Protein AF-A0A1G0S306-F1 (afdb_monomer_lite)

pLDDT: mean 71.89, std 17.24, range [28.52, 96.5]

Sequence (323 aa):
MIASVVALGELAMSSSPKDKIKFFEEITPKDKLPPNYFYYKSLLEKKHLSGKEIIAKKRLVKILNNFWSEFRKSGFELADGVNLEGFVTAFEAGYLNFYQFKDINNDNIGKSMINEFVEYIFELIKSVESYPLLDDFASELIKAGILEGKINIASIDKTRSKHIGLVTNLFQRLPIFELADVKELIDIRAELNQYLSRFRSGIMKYSNDISSETWDEDFKKASEEIFYKDIEPTLIDIEDAIKSNKYLIKLTDRYSSSPQQFAVPVVSVALTNFSNIPDLISLAFGGASIVANIYDVFNKWKEEFNKIKQNQLFFYYELKRKL

Radius of gyration: 31.1 Å; chains: 1; bounding box: 54×65×97 Å

Foldseek 3Di:
DLVLVVLLVVLLVDPDPLSLLVNCPSVPDPVRDPPCSVVLNVLSVDPDADPVSVVVVVVSSVVSVVVSVVVCVVVCVVCVLPPVVLVSVCVVVVNDDDDDQDPCPDPCNPVSVLVVVLVVVLVQQLDPVHLDQDDPVNLVSVVVCVVVVVHDPVSGDQLSQLLSLLVNLLVVPFDDDPDDGSVLVVVLCVVLVVLVVLLSVVSSVLSVQQPDGSSDPCSSVSSVCCCVPPVVVLLVVLVVLLVVLVVLLVVLVVCVPDVDPDPDDDDPDPPPDDPDDPPPPPPPDDPDRPPPVSVVSVVVSVVSNVVSSSHSCNSSSSSSVSD

Structure (mmCIF, N/CA/C/O backbone):
data_AF-A0A1G0S306-F1
#
_entry.id   AF-A0A1G0S306-F1
#
loop_
_atom_site.group_PDB
_atom_site.id
_atom_site.type_symbol
_atom_site.label_atom_id
_atom_site.label_alt_id
_atom_site.label_comp_id
_atom_site.label_asym_id
_atom_site.label_entity_id
_atom_site.label_seq_id
_atom_site.pdbx_PDB_ins_code
_atom_site.Cartn_x
_atom_site.Cartn_y
_atom_site.Cartn_z
_atom_site.occupancy
_atom_site.B_iso_or_equiv
_atom_site.auth_seq_id
_atom_site.auth_comp_id
_atom_site.auth_asym_id
_atom_site.auth_atom_id
_atom_site.pdbx_PDB_model_num
ATOM 1 N N . MET A 1 1 ? -0.609 -9.664 -25.036 1.00 34.97 1 MET A N 1
ATOM 2 C CA . MET A 1 1 ? 0.342 -8.848 -24.254 1.00 34.97 1 MET A CA 1
ATOM 3 C C . MET A 1 1 ? 1.119 -9.696 -23.237 1.00 34.97 1 MET A C 1
ATOM 5 O O . MET A 1 1 ? 2.336 -9.634 -23.238 1.00 34.97 1 MET A O 1
ATOM 9 N N . ILE A 1 2 ? 0.477 -10.577 -22.454 1.00 31.67 2 ILE A N 1
ATOM 10 C CA . ILE A 1 2 ? 1.173 -11.556 -21.577 1.00 31.67 2 ILE A CA 1
ATOM 11 C C . ILE A 1 2 ? 2.072 -12.509 -22.387 1.00 31.67 2 ILE A C 1
ATOM 13 O O . ILE A 1 2 ? 3.271 -12.605 -22.149 1.00 31.67 2 ILE A O 1
ATOM 17 N N . ALA A 1 3 ? 1.528 -13.085 -23.465 1.00 32.72 3 ALA A N 1
ATOM 18 C CA . ALA A 1 3 ? 2.300 -13.911 -24.393 1.00 32.72 3 ALA A CA 1
ATOM 19 C C . ALA A 1 3 ? 3.470 -13.167 -25.065 1.00 32.72 3 ALA A C 1
ATOM 21 O O . ALA A 1 3 ? 4.397 -13.820 -25.518 1.00 32.72 3 ALA A O 1
ATOM 22 N N . SER A 1 4 ? 3.447 -11.827 -25.142 1.00 43.62 4 SER A N 1
ATOM 23 C CA . SER A 1 4 ? 4.540 -11.059 -25.753 1.00 43.62 4 SER A CA 1
ATOM 24 C C . SER A 1 4 ? 5.657 -10.737 -24.764 1.00 43.62 4 SER A C 1
ATOM 26 O O . SER A 1 4 ? 6.804 -10.743 -25.173 1.00 43.62 4 SER A O 1
ATOM 28 N N . VAL A 1 5 ? 5.371 -10.513 -23.476 1.00 40.50 5 VAL A N 1
ATOM 29 C CA . VAL A 1 5 ? 6.425 -10.261 -22.470 1.00 40.50 5 VAL A CA 1
ATOM 30 C C . VAL A 1 5 ? 7.153 -11.554 -22.097 1.00 40.50 5 VAL A C 1
ATOM 32 O O . VAL A 1 5 ? 8.380 -11.567 -22.052 1.00 40.50 5 VAL A O 1
ATOM 35 N N . VAL A 1 6 ? 6.423 -12.662 -21.925 1.00 42.75 6 VAL A N 1
ATOM 36 C CA . VAL A 1 6 ? 7.027 -13.988 -21.706 1.00 42.75 6 VAL A CA 1
ATOM 37 C C . VAL A 1 6 ? 7.814 -14.435 -22.942 1.00 42.75 6 VAL A C 1
ATOM 39 O O . VAL A 1 6 ? 8.960 -14.853 -22.806 1.00 42.75 6 VAL A O 1
ATOM 42 N N . ALA A 1 7 ? 7.274 -14.246 -24.155 1.00 51.97 7 ALA A N 1
ATOM 43 C CA . ALA A 1 7 ? 8.023 -14.518 -25.384 1.00 51.97 7 ALA A CA 1
ATOM 44 C C . ALA A 1 7 ? 9.264 -13.624 -25.520 1.00 51.97 7 ALA A C 1
ATOM 46 O O . ALA A 1 7 ? 10.315 -14.118 -25.909 1.00 51.97 7 ALA A O 1
ATOM 47 N N . LEU A 1 8 ? 9.189 -12.341 -25.155 1.00 49.78 8 LEU A N 1
ATOM 48 C CA . LEU A 1 8 ? 10.354 -11.453 -25.114 1.00 49.78 8 LEU A CA 1
ATOM 49 C C . LEU A 1 8 ? 11.401 -11.934 -24.103 1.00 49.78 8 LEU A C 1
ATOM 51 O O . LEU A 1 8 ? 12.590 -11.870 -24.401 1.00 49.78 8 LEU A O 1
ATOM 55 N N . GLY A 1 9 ? 10.979 -12.458 -22.948 1.00 53.16 9 GLY A N 1
ATOM 56 C CA . GLY A 1 9 ? 11.855 -13.070 -21.945 1.00 53.16 9 GLY A CA 1
ATOM 57 C C . GLY A 1 9 ? 12.527 -14.356 -22.437 1.00 53.16 9 GLY A C 1
ATOM 58 O O . GLY A 1 9 ? 13.740 -14.513 -22.307 1.00 53.16 9 GLY A O 1
ATOM 59 N N . GLU A 1 10 ? 11.780 -15.251 -23.084 1.00 55.97 10 GLU A N 1
ATOM 60 C CA . GLU A 1 10 ? 12.323 -16.462 -23.718 1.00 55.97 10 GLU A CA 1
ATOM 61 C C . GLU A 1 10 ? 13.292 -16.121 -24.860 1.00 55.97 10 GLU A C 1
ATOM 63 O O . GLU A 1 10 ? 14.383 -16.692 -24.958 1.00 55.97 10 GLU A O 1
ATOM 68 N N . LEU A 1 11 ? 12.945 -15.132 -25.691 1.00 56.12 11 LEU A N 1
ATOM 69 C CA . LEU A 1 11 ? 13.813 -14.615 -26.747 1.00 56.12 11 LEU A CA 1
ATOM 70 C C . LEU A 1 11 ? 15.070 -13.952 -26.165 1.00 56.12 11 LEU A C 1
ATOM 72 O O . LEU A 1 11 ? 16.157 -14.174 -26.700 1.00 56.12 11 LEU A O 1
ATOM 76 N N . ALA A 1 12 ? 14.957 -13.231 -25.041 1.00 57.12 12 ALA A N 1
ATOM 77 C CA . ALA A 1 12 ? 16.074 -12.658 -24.281 1.00 57.12 12 ALA A CA 1
ATOM 78 C C . ALA A 1 12 ? 17.008 -13.737 -23.687 1.00 57.12 12 ALA A C 1
ATOM 80 O O . ALA A 1 12 ? 18.234 -13.565 -23.594 1.00 57.12 12 ALA A O 1
ATOM 81 N N . MET A 1 13 ? 16.456 -14.904 -23.352 1.00 58.09 13 MET A N 1
ATOM 82 C CA . MET A 1 13 ? 17.200 -16.058 -22.843 1.00 58.09 13 MET A CA 1
ATOM 83 C C . MET A 1 13 ? 17.767 -16.971 -23.945 1.00 58.09 13 MET A C 1
ATOM 85 O O . MET A 1 13 ? 18.726 -17.710 -23.690 1.00 58.09 13 MET A O 1
ATOM 89 N N . SER A 1 14 ? 17.328 -16.829 -25.197 1.00 65.25 14 SER A N 1
ATOM 90 C CA . SER A 1 14 ? 17.840 -17.626 -26.316 1.00 65.25 14 SER A CA 1
ATOM 91 C C . SER A 1 14 ? 19.292 -17.307 -26.710 1.00 65.25 14 SER A C 1
ATOM 93 O O . SER A 1 14 ? 19.769 -16.166 -26.707 1.00 65.25 14 SER A O 1
ATOM 95 N N . SER A 1 15 ? 20.024 -18.358 -27.085 1.00 62.81 15 SER A N 1
ATOM 96 C CA . SER A 1 15 ? 21.377 -18.291 -27.649 1.00 62.81 15 SER A CA 1
ATOM 97 C C . SER A 1 15 ? 21.383 -18.227 -29.183 1.00 62.81 15 SER A C 1
ATOM 99 O O . SER A 1 15 ? 22.415 -17.908 -29.783 1.00 62.81 15 SER A O 1
ATOM 101 N N . SER A 1 16 ? 20.239 -18.478 -29.828 1.00 79.81 16 SER A N 1
ATOM 102 C CA . SER A 1 16 ? 20.103 -18.529 -31.283 1.00 79.81 16 SER A CA 1
ATOM 103 C C . SER A 1 16 ? 20.194 -17.133 -31.912 1.00 79.81 16 SER A C 1
ATOM 105 O O . SER A 1 16 ? 19.465 -16.226 -31.512 1.00 79.81 16 SER A O 1
ATOM 107 N N . PRO A 1 17 ? 21.010 -16.933 -32.966 1.00 75.19 17 PRO A N 1
ATOM 108 C CA . PRO A 1 17 ? 21.041 -15.672 -33.706 1.00 75.19 17 PRO A CA 1
ATOM 109 C C . PRO A 1 17 ? 19.684 -15.257 -34.292 1.00 75.19 17 PRO A C 1
ATOM 111 O O . PRO A 1 17 ? 19.439 -14.067 -34.452 1.00 75.19 17 PRO A O 1
ATOM 114 N N . LYS A 1 18 ? 18.806 -16.219 -34.613 1.00 77.44 18 LYS A N 1
ATOM 115 C CA . LYS A 1 18 ? 17.465 -15.933 -35.147 1.00 77.44 18 LYS A CA 1
ATOM 116 C C . LYS A 1 18 ? 16.551 -15.331 -34.084 1.00 77.44 18 LYS A C 1
ATOM 118 O O . LYS A 1 18 ? 15.861 -14.358 -34.363 1.00 77.44 18 LYS A O 1
ATOM 123 N N . ASP A 1 19 ? 16.610 -15.866 -32.872 1.00 75.25 19 ASP A N 1
ATOM 124 C CA . ASP A 1 19 ? 15.771 -15.421 -31.760 1.00 75.25 19 ASP A CA 1
ATOM 125 C C . ASP A 1 19 ? 16.209 -14.042 -31.264 1.00 75.25 19 ASP A C 1
ATOM 127 O O . ASP A 1 19 ? 15.370 -13.186 -31.011 1.00 75.25 19 ASP A O 1
ATOM 131 N N . LYS A 1 20 ? 17.521 -13.771 -31.265 1.00 75.31 20 LYS A N 1
ATOM 132 C CA . LYS A 1 20 ? 18.063 -12.428 -31.007 1.00 75.31 20 LYS A CA 1
ATOM 133 C C . LYS A 1 20 ? 17.545 -11.406 -32.015 1.00 75.31 20 LYS A C 1
ATOM 135 O O . LYS A 1 20 ? 17.134 -10.323 -31.626 1.00 75.31 20 LYS A O 1
ATOM 140 N N . ILE A 1 21 ? 17.535 -11.742 -33.310 1.00 75.81 21 ILE A N 1
ATOM 141 C CA . ILE A 1 21 ? 16.969 -10.858 -34.341 1.00 75.81 21 ILE A CA 1
ATOM 142 C C . ILE A 1 21 ? 15.473 -10.635 -34.117 1.00 75.81 21 ILE A C 1
ATOM 144 O O . ILE A 1 21 ? 15.022 -9.499 -34.240 1.00 75.81 21 ILE A O 1
ATOM 148 N N . LYS A 1 22 ? 14.722 -11.685 -33.776 1.00 75.62 22 LYS A N 1
ATOM 149 C CA . LYS A 1 22 ? 13.288 -11.580 -33.497 1.00 75.62 22 LYS A CA 1
ATOM 150 C C . LYS A 1 22 ? 13.011 -10.680 -32.288 1.00 75.62 22 LYS A C 1
ATOM 152 O O . LYS A 1 22 ? 12.153 -9.814 -32.378 1.00 75.62 22 LYS A O 1
ATOM 157 N N . PHE A 1 23 ? 13.803 -10.803 -31.222 1.00 70.44 23 PHE A N 1
ATOM 158 C CA . PHE A 1 23 ? 13.760 -9.888 -30.081 1.00 70.44 23 PHE A CA 1
ATOM 159 C C . PHE A 1 23 ? 13.924 -8.425 -30.521 1.00 70.44 23 PHE A C 1
ATOM 161 O O . PHE A 1 23 ? 13.113 -7.583 -30.155 1.00 70.44 23 PHE A O 1
ATOM 168 N N . PHE A 1 24 ? 14.909 -8.117 -31.379 1.00 69.56 24 PHE A N 1
ATOM 169 C CA . PHE A 1 24 ? 15.091 -6.755 -31.903 1.00 69.56 24 PHE A CA 1
ATOM 170 C C . PHE A 1 24 ? 13.895 -6.235 -32.704 1.00 69.56 24 PHE A C 1
ATOM 172 O O . PHE A 1 24 ? 13.601 -5.046 -32.609 1.00 69.56 24 PHE A O 1
ATOM 179 N N . GLU A 1 25 ? 13.218 -7.085 -33.482 1.00 72.62 25 GLU A N 1
ATOM 180 C CA . GLU A 1 25 ? 12.003 -6.692 -34.219 1.00 72.62 25 GLU A CA 1
ATOM 181 C C . GLU A 1 25 ? 10.846 -6.341 -33.291 1.00 72.62 25 GLU A C 1
ATOM 183 O O . GLU A 1 25 ? 10.007 -5.519 -33.649 1.00 72.62 25 GLU A O 1
ATOM 188 N N . GLU A 1 26 ? 10.794 -6.975 -32.123 1.00 68.62 26 GLU A N 1
ATOM 189 C CA . GLU A 1 26 ? 9.736 -6.760 -31.145 1.00 68.62 26 GLU A CA 1
ATOM 190 C C . GLU A 1 26 ? 9.981 -5.499 -30.302 1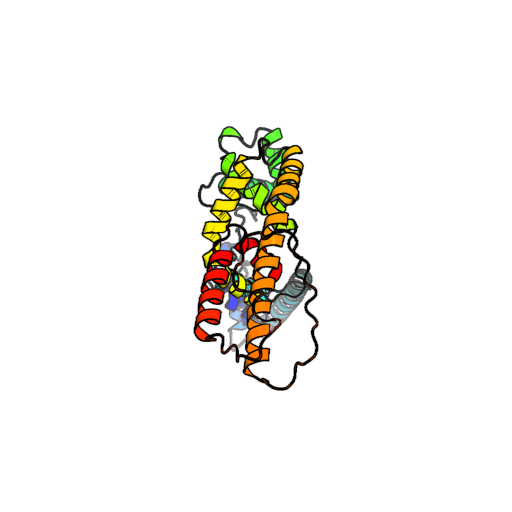.00 68.62 26 GLU A C 1
ATOM 192 O O . GLU A 1 26 ? 9.018 -4.824 -29.942 1.00 68.62 26 GLU A O 1
ATOM 197 N N . ILE A 1 27 ? 11.243 -5.128 -30.042 1.00 61.16 27 ILE A N 1
ATOM 198 C CA . ILE A 1 27 ? 11.585 -3.943 -29.230 1.00 61.16 27 ILE A CA 1
ATOM 199 C C . ILE A 1 27 ? 11.933 -2.685 -30.043 1.00 61.16 27 ILE A C 1
ATOM 201 O O . ILE A 1 27 ? 11.979 -1.591 -29.481 1.00 61.16 27 ILE A O 1
ATOM 205 N N . THR A 1 28 ? 12.198 -2.811 -31.349 1.00 60.84 28 THR A N 1
ATOM 206 C CA . THR A 1 28 ? 12.624 -1.688 -32.204 1.00 60.84 28 THR A CA 1
ATOM 207 C C . THR A 1 28 ? 11.548 -1.361 -33.241 1.00 60.84 28 THR A C 1
ATOM 209 O O . THR A 1 28 ? 11.230 -2.218 -34.069 1.00 60.84 28 THR A O 1
ATOM 212 N N . PRO A 1 29 ? 11.016 -0.124 -33.272 1.00 69.44 29 PRO A N 1
ATOM 213 C CA . PRO A 1 29 ? 10.117 0.322 -34.334 1.00 69.44 29 PRO A CA 1
ATOM 214 C C . PRO A 1 29 ? 10.722 0.095 -35.728 1.00 69.44 29 PRO A C 1
ATOM 216 O O . PRO A 1 29 ? 11.915 0.324 -35.941 1.00 69.44 29 PRO A O 1
ATOM 219 N N . LYS A 1 30 ? 9.909 -0.369 -36.690 1.00 70.50 30 LYS A N 1
ATOM 220 C CA . LYS A 1 30 ? 10.383 -0.785 -38.028 1.00 70.50 30 LYS A CA 1
ATOM 221 C C . LYS A 1 30 ? 11.123 0.319 -38.789 1.00 70.50 30 LYS A C 1
ATOM 223 O O . LYS A 1 30 ? 12.036 0.025 -39.552 1.00 70.50 30 LYS A O 1
ATOM 228 N N . ASP A 1 31 ? 10.727 1.565 -38.578 1.00 69.50 31 ASP A N 1
ATOM 229 C CA . ASP A 1 31 ? 11.309 2.787 -39.138 1.00 69.50 31 ASP A CA 1
ATOM 230 C C . ASP A 1 31 ? 12.690 3.131 -38.556 1.00 69.50 31 ASP A C 1
ATOM 232 O O . ASP A 1 31 ? 13.448 3.875 -39.174 1.00 69.50 31 ASP A O 1
ATOM 236 N N . LYS A 1 32 ? 13.050 2.544 -37.409 1.00 64.19 32 LYS A N 1
ATOM 237 C CA . LYS A 1 32 ? 14.353 2.712 -36.749 1.00 64.19 32 LYS A CA 1
ATOM 238 C C . LYS A 1 32 ? 15.311 1.544 -36.984 1.00 64.19 32 LYS A C 1
ATOM 240 O O . LYS A 1 32 ? 16.420 1.535 -36.447 1.00 64.19 32 LYS A O 1
ATOM 245 N N . LEU A 1 33 ? 14.910 0.551 -37.778 1.00 65.88 33 LEU A N 1
ATOM 246 C CA . LEU A 1 33 ? 15.788 -0.561 -38.123 1.00 65.88 33 LEU A CA 1
ATOM 247 C C . LEU A 1 33 ? 16.919 -0.079 -39.049 1.00 65.88 33 LEU A C 1
ATOM 249 O O . LEU A 1 33 ? 16.679 0.725 -39.952 1.00 65.88 33 LEU A O 1
ATOM 253 N N . PRO A 1 34 ? 18.157 -0.580 -38.880 1.00 67.75 34 PRO A N 1
ATOM 254 C CA . PRO A 1 34 ? 19.265 -0.214 -39.753 1.00 67.75 34 PRO A CA 1
ATOM 255 C C . PRO A 1 34 ? 18.926 -0.457 -41.235 1.00 67.75 34 PRO A C 1
ATOM 257 O O . PRO A 1 34 ? 18.311 -1.477 -41.546 1.00 67.75 34 PRO A O 1
ATOM 260 N N . PRO A 1 35 ? 19.413 0.366 -42.184 1.00 69.62 35 PRO A N 1
ATOM 261 C CA . PRO A 1 35 ? 19.100 0.215 -43.614 1.00 69.62 35 PRO A CA 1
ATOM 262 C C . PRO A 1 35 ? 19.407 -1.181 -44.178 1.00 69.62 35 PRO A C 1
ATOM 264 O O . PRO A 1 35 ? 18.731 -1.683 -45.072 1.00 69.62 35 PRO A O 1
ATOM 267 N N . ASN A 1 36 ? 20.415 -1.846 -43.612 1.00 74.75 36 ASN A N 1
ATOM 268 C CA . ASN A 1 36 ? 20.857 -3.172 -44.036 1.00 74.75 36 ASN A CA 1
ATOM 269 C C . ASN A 1 36 ? 20.151 -4.317 -43.284 1.00 74.75 36 ASN A C 1
ATOM 271 O O . ASN A 1 36 ? 20.502 -5.480 -43.478 1.00 74.75 36 ASN A O 1
ATOM 275 N N . TYR A 1 37 ? 19.178 -4.020 -42.420 1.00 74.94 37 TYR A N 1
ATOM 276 C CA . TYR A 1 37 ? 18.514 -4.985 -41.544 1.00 74.94 37 TYR A CA 1
ATOM 277 C C . TYR A 1 37 ? 17.888 -6.157 -42.315 1.00 74.94 37 TYR A C 1
ATOM 279 O O . TYR A 1 37 ? 18.168 -7.317 -42.017 1.00 74.94 37 TYR A O 1
ATOM 287 N N . PHE A 1 38 ? 17.108 -5.876 -43.362 1.00 78.06 38 PHE A N 1
ATOM 288 C CA . PHE A 1 38 ? 16.447 -6.920 -44.153 1.00 78.06 38 PHE A CA 1
ATOM 289 C C . PHE A 1 38 ? 17.442 -7.789 -44.931 1.00 78.06 38 PHE A C 1
ATOM 291 O O . PHE A 1 38 ? 17.278 -9.008 -45.013 1.00 78.06 38 PHE A O 1
ATOM 298 N N . TYR A 1 39 ? 18.522 -7.182 -45.433 1.00 79.31 39 TYR A N 1
ATOM 299 C CA . TYR A 1 39 ? 19.627 -7.918 -46.044 1.00 79.31 39 TYR A CA 1
ATOM 300 C C . TYR A 1 39 ? 20.251 -8.883 -45.031 1.00 79.31 39 TYR A C 1
ATOM 302 O O . TYR A 1 39 ? 20.406 -10.072 -45.299 1.00 79.31 39 TYR A O 1
ATOM 310 N N . TYR A 1 40 ? 20.518 -8.401 -43.825 1.00 75.38 40 TYR A N 1
ATOM 311 C CA . TYR A 1 40 ? 21.086 -9.178 -42.736 1.00 75.38 40 TYR A CA 1
ATOM 312 C C . TYR A 1 40 ? 20.183 -10.311 -42.227 1.00 75.38 40 TYR A C 1
ATOM 314 O O . TYR A 1 40 ? 20.673 -11.425 -42.022 1.00 75.38 40 TYR A O 1
ATOM 322 N N . LYS A 1 41 ? 18.872 -10.072 -42.107 1.00 81.19 41 LYS A N 1
ATOM 323 C CA . LYS A 1 41 ? 17.870 -11.098 -41.781 1.00 81.19 41 LYS A CA 1
ATOM 324 C C . LYS A 1 41 ? 17.867 -12.218 -42.824 1.00 81.19 41 LYS A C 1
ATOM 326 O O . LYS A 1 41 ? 17.965 -13.394 -42.472 1.00 81.19 41 LYS A O 1
ATOM 331 N N . SER A 1 42 ? 17.902 -11.859 -44.110 1.00 82.56 42 SER A N 1
ATOM 332 C CA . SER A 1 42 ? 17.910 -12.832 -45.212 1.00 82.56 42 SER A CA 1
ATOM 333 C C . SER A 1 42 ? 19.130 -13.774 -45.195 1.00 82.56 42 SER A C 1
ATOM 335 O O . SER A 1 42 ? 19.027 -14.944 -45.571 1.00 82.56 42 SER A O 1
ATOM 337 N N . LEU A 1 43 ? 20.285 -13.317 -44.688 1.00 84.44 43 LEU A N 1
ATOM 338 C CA . LEU A 1 43 ? 21.498 -14.141 -44.563 1.00 84.44 43 LEU A CA 1
ATOM 339 C C . LEU A 1 43 ? 21.379 -15.234 -43.485 1.00 84.44 43 LEU A C 1
ATOM 341 O O . LEU A 1 43 ? 22.064 -16.264 -43.555 1.00 84.44 43 LEU A O 1
ATOM 345 N N . LEU A 1 44 ? 20.527 -15.038 -42.474 1.00 79.69 44 LEU A N 1
ATOM 346 C CA . LEU A 1 44 ? 20.262 -16.055 -41.452 1.00 79.69 44 LEU A CA 1
ATOM 347 C C . LEU A 1 44 ? 19.302 -17.148 -41.941 1.00 79.69 44 LEU A C 1
ATOM 349 O O . LEU A 1 44 ? 19.333 -18.260 -41.409 1.00 79.69 44 LEU A O 1
ATOM 353 N N . GLU A 1 45 ? 18.496 -16.853 -42.960 1.00 82.38 45 GLU A N 1
ATOM 354 C CA . GLU A 1 45 ? 17.462 -17.741 -43.503 1.00 82.38 45 GLU A CA 1
ATOM 355 C C . GLU A 1 45 ? 17.918 -18.509 -44.755 1.00 82.38 45 GLU A C 1
ATOM 357 O O . GLU A 1 45 ? 17.463 -19.630 -44.992 1.00 82.38 45 GLU A O 1
ATOM 362 N N . LYS A 1 46 ? 18.870 -17.964 -45.525 1.00 84.62 46 LYS A N 1
ATOM 363 C CA . LYS A 1 46 ? 19.446 -18.627 -46.708 1.00 84.62 46 LYS A CA 1
ATOM 364 C C . LYS A 1 46 ? 20.152 -19.949 -46.366 1.00 84.62 46 LYS A C 1
ATOM 366 O O . LYS A 1 46 ? 21.075 -19.982 -45.550 1.00 84.62 46 LYS A O 1
ATOM 371 N N . LYS A 1 47 ? 19.772 -21.024 -47.078 1.00 76.44 47 LYS A N 1
ATOM 372 C CA . LYS A 1 47 ? 20.433 -22.348 -47.039 1.00 76.44 47 LYS A CA 1
ATOM 373 C C . LYS A 1 47 ? 21.794 -22.366 -47.742 1.00 76.44 47 LYS A C 1
ATOM 375 O O . LYS A 1 47 ? 22.709 -23.029 -47.266 1.00 76.44 47 LYS A O 1
ATOM 380 N N . HIS A 1 48 ? 21.932 -21.629 -48.845 1.00 83.69 48 HIS A N 1
ATOM 381 C CA . HIS A 1 48 ? 23.169 -21.538 -49.622 1.00 83.69 48 HIS A CA 1
ATOM 382 C C . HIS A 1 48 ? 23.663 -20.091 -49.638 1.00 83.69 48 HIS A C 1
ATOM 384 O O . HIS A 1 48 ? 22.899 -19.176 -49.940 1.00 83.69 48 HIS A O 1
ATOM 390 N N . LEU A 1 49 ? 24.931 -19.895 -49.275 1.00 86.00 49 LEU A N 1
ATOM 391 C CA . LEU A 1 49 ? 25.568 -18.587 -49.130 1.00 86.00 49 LEU A CA 1
ATOM 392 C C . LEU A 1 49 ? 26.832 -18.559 -49.990 1.00 86.00 49 LEU A C 1
ATOM 394 O O . LEU A 1 49 ? 27.642 -19.483 -49.942 1.00 86.00 49 LEU A O 1
ATOM 398 N N . SER A 1 50 ? 27.020 -17.486 -50.747 1.00 88.44 50 SER A N 1
ATOM 399 C CA . SER A 1 50 ? 28.279 -17.191 -51.429 1.00 88.44 50 SER A CA 1
ATOM 400 C C . SER A 1 50 ? 29.399 -16.885 -50.426 1.00 88.44 50 SER A C 1
ATOM 402 O O . SER A 1 50 ? 29.149 -16.521 -49.276 1.00 88.44 50 SER A O 1
ATOM 404 N N . GLY A 1 51 ? 30.663 -16.964 -50.858 1.00 83.19 51 GLY A N 1
ATOM 405 C CA . GLY A 1 51 ? 31.814 -16.692 -49.983 1.00 83.19 51 GLY A CA 1
ATOM 406 C C . GLY A 1 51 ? 31.762 -15.319 -49.293 1.00 83.19 51 GLY A C 1
ATOM 407 O O . GLY A 1 51 ? 32.069 -15.207 -48.107 1.00 83.19 51 GLY A O 1
ATOM 408 N N . LYS A 1 52 ? 31.286 -14.281 -49.996 1.00 81.62 52 LYS A N 1
ATOM 409 C CA . LYS A 1 52 ? 31.088 -12.934 -49.429 1.00 81.62 52 LYS A CA 1
ATOM 410 C C . LYS A 1 52 ? 29.943 -12.898 -48.407 1.00 81.62 52 LYS A C 1
ATOM 412 O O . LYS A 1 52 ? 30.069 -12.254 -47.367 1.00 81.62 52 LYS A O 1
ATOM 417 N N . GLU A 1 53 ? 28.858 -13.626 -48.661 1.00 84.00 53 GLU A N 1
ATOM 418 C CA . GLU A 1 53 ? 27.712 -13.738 -47.749 1.00 84.00 53 GLU A CA 1
ATOM 419 C C . GLU A 1 53 ? 28.054 -14.527 -46.475 1.00 84.00 53 GLU A C 1
ATOM 421 O O . GLU A 1 53 ? 27.582 -14.178 -45.395 1.00 84.00 53 GLU A O 1
ATOM 426 N N . ILE A 1 54 ? 28.931 -15.535 -46.559 1.00 82.62 54 ILE A N 1
ATOM 427 C CA . ILE A 1 54 ? 29.446 -16.263 -45.386 1.00 82.62 54 ILE A CA 1
ATOM 428 C C . ILE A 1 54 ? 30.217 -15.313 -44.461 1.00 82.62 54 ILE A C 1
ATOM 430 O O . ILE A 1 54 ? 30.024 -15.338 -43.243 1.00 82.62 54 ILE A O 1
ATOM 434 N N . ILE A 1 55 ? 31.070 -14.452 -45.024 1.00 81.75 55 ILE A N 1
ATOM 435 C CA . ILE A 1 55 ? 31.844 -13.464 -44.258 1.00 81.75 55 ILE A CA 1
ATOM 436 C C . ILE A 1 55 ? 30.907 -12.435 -43.612 1.00 81.75 55 ILE A C 1
ATOM 438 O O . ILE A 1 55 ? 31.031 -12.156 -42.417 1.00 81.75 55 ILE A O 1
ATOM 442 N N . ALA A 1 56 ? 29.933 -11.920 -44.368 1.00 80.25 56 ALA A N 1
ATOM 443 C CA . ALA A 1 56 ? 28.931 -10.987 -43.857 1.00 80.25 56 ALA A CA 1
ATOM 444 C C . ALA A 1 56 ? 28.100 -11.604 -42.717 1.00 80.25 56 ALA A C 1
ATOM 446 O O . ALA A 1 56 ? 27.938 -10.981 -41.668 1.00 80.25 56 ALA A O 1
ATOM 447 N N . LYS A 1 57 ? 27.660 -12.861 -42.870 1.00 83.75 57 LYS A N 1
ATOM 448 C CA . LYS A 1 57 ? 26.934 -13.610 -41.836 1.00 83.75 57 LYS A CA 1
ATOM 449 C C . LYS A 1 57 ? 27.770 -13.799 -40.573 1.00 83.75 57 LYS A C 1
ATOM 451 O O . LYS A 1 57 ? 27.273 -13.559 -39.478 1.00 83.75 57 LYS A O 1
ATOM 456 N N . LYS A 1 58 ? 29.047 -14.180 -40.700 1.00 82.62 58 LYS A N 1
ATOM 457 C CA . LYS A 1 58 ? 29.951 -14.319 -39.544 1.00 82.62 58 LYS A CA 1
ATOM 458 C C . LYS A 1 58 ? 30.145 -12.993 -38.805 1.00 82.62 58 LYS A C 1
ATOM 460 O O . LYS A 1 58 ? 30.093 -12.973 -37.577 1.00 82.62 58 LYS A O 1
ATOM 465 N N . ARG A 1 59 ? 30.337 -11.888 -39.534 1.00 79.38 59 ARG A N 1
ATOM 466 C CA . ARG A 1 59 ? 30.485 -10.549 -38.940 1.00 79.38 59 ARG A CA 1
ATOM 467 C C . ARG A 1 59 ? 29.217 -10.122 -38.201 1.00 79.38 59 ARG A C 1
ATOM 469 O O . ARG A 1 59 ? 29.313 -9.641 -37.079 1.00 79.38 59 ARG A O 1
ATOM 476 N N . LEU A 1 60 ? 28.053 -10.361 -38.798 1.00 78.62 60 LEU A N 1
ATOM 477 C CA . LEU A 1 60 ? 26.760 -10.098 -38.175 1.00 78.62 60 LEU A CA 1
ATOM 478 C C . LEU A 1 60 ? 26.561 -10.903 -36.889 1.00 78.62 60 LEU A C 1
ATOM 480 O O . LEU A 1 60 ? 26.233 -10.323 -35.862 1.00 78.62 60 LEU A O 1
ATOM 484 N N . VAL A 1 61 ? 26.793 -12.218 -36.922 1.00 80.19 61 VAL A N 1
ATOM 485 C CA . VAL A 1 61 ? 26.661 -13.069 -35.729 1.00 80.19 61 VAL A CA 1
ATOM 486 C C . VAL A 1 61 ? 27.596 -12.590 -34.617 1.00 80.19 61 VAL A C 1
ATOM 488 O O . VAL A 1 61 ? 27.195 -12.568 -33.458 1.00 80.19 61 VAL A O 1
ATOM 491 N N . LYS A 1 62 ? 28.813 -12.142 -34.956 1.00 81.00 62 LYS A N 1
ATOM 492 C CA . LYS A 1 62 ? 29.748 -11.562 -33.983 1.00 81.00 62 LYS A CA 1
ATOM 493 C C . LYS A 1 62 ? 29.212 -10.268 -33.361 1.00 81.00 62 LYS A C 1
ATOM 495 O O . LYS A 1 62 ? 29.253 -10.135 -32.145 1.00 81.00 62 LYS A O 1
ATOM 500 N N . ILE A 1 63 ? 28.690 -9.344 -34.172 1.00 76.31 63 ILE A N 1
ATOM 501 C CA . ILE A 1 63 ? 28.095 -8.085 -33.689 1.00 76.31 63 ILE A CA 1
ATOM 502 C C . ILE A 1 63 ? 26.885 -8.371 -32.792 1.00 76.31 63 ILE A C 1
ATOM 504 O O . ILE A 1 63 ? 26.819 -7.850 -31.683 1.00 76.31 63 ILE A O 1
ATOM 508 N N . LEU A 1 64 ? 25.980 -9.251 -33.233 1.00 73.56 64 LEU A N 1
ATOM 509 C CA . LEU A 1 64 ? 24.816 -9.673 -32.452 1.00 73.56 64 LEU A CA 1
ATOM 510 C C . LEU A 1 64 ? 25.231 -10.301 -31.125 1.00 73.56 64 LEU A C 1
ATOM 512 O O . LEU A 1 64 ? 24.640 -9.988 -30.104 1.00 73.56 64 LEU A O 1
ATOM 516 N N . ASN A 1 65 ? 26.240 -11.172 -31.114 1.00 77.25 65 ASN A N 1
ATOM 517 C CA . ASN A 1 65 ? 26.699 -11.810 -29.883 1.00 77.25 65 ASN A CA 1
ATOM 518 C C . ASN A 1 65 ? 27.345 -10.818 -28.912 1.00 77.25 65 ASN A C 1
ATOM 520 O O . ASN A 1 65 ? 27.081 -10.918 -27.719 1.00 77.25 65 ASN A O 1
ATOM 524 N N . ASN A 1 66 ? 28.142 -9.869 -29.408 1.00 74.56 66 ASN A N 1
ATOM 525 C CA . ASN A 1 66 ? 28.753 -8.838 -28.570 1.00 74.56 66 ASN A CA 1
ATOM 526 C C . ASN A 1 66 ? 27.692 -7.927 -27.949 1.00 74.56 66 ASN A C 1
ATOM 528 O O . ASN A 1 66 ? 27.654 -7.796 -26.731 1.00 74.56 66 ASN A O 1
ATOM 532 N N . PHE A 1 67 ? 26.784 -7.383 -28.764 1.00 71.38 67 PHE A N 1
ATOM 533 C CA . PHE A 1 67 ? 25.678 -6.572 -28.257 1.00 71.38 67 PHE A CA 1
ATOM 534 C C . PHE A 1 67 ? 24.818 -7.368 -27.275 1.00 71.38 67 PHE A C 1
ATOM 536 O O . PHE A 1 67 ? 24.470 -6.869 -26.218 1.00 71.38 67 PHE A O 1
ATOM 543 N N . TRP A 1 68 ? 24.492 -8.625 -27.590 1.00 69.69 68 TRP A N 1
ATOM 544 C CA . TRP A 1 68 ? 23.692 -9.469 -26.702 1.00 69.69 68 TRP A CA 1
ATOM 545 C C . TRP A 1 68 ? 24.373 -9.729 -25.364 1.00 69.69 68 TRP A C 1
ATOM 547 O O . TRP A 1 68 ? 23.706 -9.813 -24.341 1.00 69.69 68 TRP A O 1
ATOM 557 N N . SER A 1 69 ? 25.699 -9.867 -25.373 1.00 70.25 69 SER A N 1
ATOM 558 C CA . SER A 1 69 ? 26.489 -10.010 -24.157 1.00 70.25 69 SER A CA 1
ATOM 559 C C . SER A 1 69 ? 26.456 -8.737 -23.317 1.00 70.25 69 SER A C 1
ATOM 561 O O . SER A 1 69 ? 26.320 -8.840 -22.105 1.00 70.25 69 SER A O 1
ATOM 563 N N . GLU A 1 70 ? 26.564 -7.559 -23.933 1.00 67.12 70 GLU A N 1
ATOM 564 C CA . GLU A 1 70 ? 26.463 -6.272 -23.231 1.00 67.12 70 GLU A CA 1
ATOM 565 C C . GLU A 1 70 ? 25.044 -6.017 -22.721 1.00 67.12 70 GLU A C 1
ATOM 567 O O . GLU A 1 70 ? 24.871 -5.703 -21.552 1.00 67.12 70 GLU A O 1
ATOM 572 N N . PHE A 1 71 ? 24.025 -6.259 -23.547 1.00 64.88 71 PHE A N 1
ATOM 573 C CA . PHE A 1 71 ? 22.617 -6.163 -23.168 1.00 64.88 71 PHE A CA 1
ATOM 574 C C . PHE A 1 71 ? 22.282 -7.086 -21.996 1.00 64.88 71 PHE A C 1
ATOM 576 O O . PHE A 1 71 ? 21.659 -6.652 -21.035 1.00 64.88 71 PHE A O 1
ATOM 583 N N . ARG A 1 72 ? 22.733 -8.348 -22.040 1.00 62.22 72 ARG A N 1
ATOM 584 C CA . ARG A 1 72 ? 22.594 -9.268 -20.907 1.00 62.22 72 ARG A CA 1
ATOM 585 C C . ARG A 1 72 ? 23.344 -8.762 -19.698 1.00 62.22 72 ARG A C 1
ATOM 587 O O . ARG A 1 72 ? 22.780 -8.791 -18.624 1.00 62.22 72 ARG A O 1
ATOM 594 N N . LYS A 1 73 ? 24.583 -8.306 -19.852 1.00 63.53 73 LYS A N 1
ATOM 595 C CA . LYS A 1 73 ? 25.369 -7.803 -18.728 1.00 63.53 73 LYS A CA 1
ATOM 596 C C . LYS A 1 73 ? 24.668 -6.623 -18.050 1.00 63.53 73 LYS A C 1
ATOM 598 O O . LYS A 1 73 ? 24.438 -6.703 -16.858 1.00 63.53 73 LYS A O 1
ATOM 603 N N . SER A 1 74 ? 24.225 -5.614 -18.797 1.00 55.91 74 SER A N 1
ATOM 604 C CA . SER A 1 74 ? 23.484 -4.474 -18.243 1.00 55.91 74 SER A CA 1
ATOM 605 C C . SER A 1 74 ? 22.101 -4.864 -17.715 1.00 55.91 74 SER A C 1
ATOM 607 O O . SER A 1 74 ? 21.685 -4.373 -16.676 1.00 55.91 74 SER A O 1
ATOM 609 N N . GLY A 1 75 ? 21.389 -5.767 -18.392 1.00 54.69 75 GLY A N 1
ATOM 610 C CA . GLY A 1 75 ? 20.090 -6.268 -17.941 1.00 54.69 75 GLY A CA 1
ATOM 611 C C . GLY A 1 75 ? 20.186 -7.124 -16.677 1.00 54.69 75 GLY A C 1
ATOM 612 O O . GLY A 1 75 ? 19.337 -7.002 -15.805 1.00 54.69 75 GLY A O 1
ATOM 613 N N . PHE A 1 76 ? 21.232 -7.946 -16.552 1.00 51.31 76 PHE A N 1
ATOM 614 C CA . PHE A 1 76 ? 21.521 -8.739 -15.359 1.00 51.31 76 PHE A CA 1
ATOM 615 C C . PHE A 1 76 ? 22.109 -7.884 -14.240 1.00 51.31 76 PHE A C 1
ATOM 617 O O . PHE A 1 76 ? 21.737 -8.117 -13.110 1.00 51.31 76 PHE A O 1
ATOM 624 N N . GLU A 1 77 ? 22.932 -6.869 -14.514 1.00 52.09 77 GLU A N 1
ATOM 625 C CA . GLU A 1 77 ? 23.389 -5.899 -13.502 1.00 52.09 77 GLU A CA 1
ATOM 626 C C . GLU A 1 77 ? 22.222 -5.070 -12.938 1.00 52.09 77 GLU A C 1
ATOM 628 O O . GLU A 1 77 ? 22.222 -4.741 -11.758 1.00 52.09 77 GLU A O 1
ATOM 633 N N . LEU A 1 78 ? 21.204 -4.772 -13.754 1.00 47.94 78 LEU A N 1
ATOM 634 C CA . LEU A 1 78 ? 19.957 -4.136 -13.307 1.00 47.94 78 LEU A CA 1
ATOM 635 C C . LEU A 1 78 ? 18.992 -5.111 -12.616 1.00 47.94 78 LEU A C 1
ATOM 637 O O . LEU A 1 78 ? 18.109 -4.668 -11.886 1.00 47.94 78 LEU A O 1
ATOM 641 N N . ALA A 1 79 ? 19.125 -6.413 -12.874 1.00 47.09 79 ALA A N 1
ATOM 642 C CA . ALA A 1 79 ? 18.280 -7.460 -12.305 1.00 47.09 79 ALA A CA 1
ATOM 643 C C . ALA A 1 79 ? 18.928 -8.205 -11.129 1.00 47.09 79 ALA A C 1
ATOM 645 O O . ALA A 1 79 ? 18.261 -9.017 -10.488 1.00 47.09 79 ALA A O 1
ATOM 646 N N . ASP A 1 80 ? 20.209 -7.965 -10.845 1.00 44.66 80 ASP A N 1
ATOM 647 C CA . ASP A 1 80 ? 20.923 -8.596 -9.742 1.00 44.66 80 ASP A CA 1
ATOM 648 C C . ASP A 1 80 ? 20.331 -8.070 -8.429 1.00 44.66 80 ASP A C 1
ATOM 650 O O . ASP A 1 80 ? 20.314 -6.868 -8.170 1.00 44.66 80 ASP A O 1
ATOM 654 N N . GLY A 1 81 ? 19.744 -8.969 -7.639 1.00 53.09 81 GLY A N 1
ATOM 655 C CA . GLY A 1 81 ? 18.942 -8.615 -6.462 1.00 53.09 81 GLY A CA 1
ATOM 656 C C . GLY A 1 81 ? 17.474 -8.252 -6.738 1.00 53.09 81 GLY A C 1
ATOM 657 O O . GLY A 1 81 ? 16.737 -7.982 -5.792 1.00 53.09 81 GLY A O 1
ATOM 658 N N . VAL A 1 82 ? 17.006 -8.284 -7.991 1.00 58.31 82 VAL A N 1
ATOM 659 C CA . VAL A 1 82 ? 15.605 -8.008 -8.353 1.00 58.31 82 VAL A CA 1
ATOM 660 C C . VAL A 1 82 ? 14.858 -9.320 -8.605 1.00 58.31 82 VAL A C 1
ATOM 662 O O . VAL A 1 82 ? 15.198 -10.084 -9.508 1.00 58.31 82 VAL A O 1
ATOM 665 N N . ASN A 1 83 ? 13.790 -9.577 -7.842 1.00 62.56 83 ASN A N 1
ATOM 666 C CA . ASN A 1 83 ? 12.912 -10.735 -8.045 1.00 62.56 83 ASN A CA 1
ATOM 667 C C . ASN A 1 83 ? 12.036 -10.562 -9.307 1.00 62.56 83 ASN A C 1
ATOM 669 O O . ASN A 1 83 ? 10.843 -10.267 -9.219 1.00 62.56 83 ASN A O 1
ATOM 673 N N . LEU A 1 84 ? 12.633 -10.724 -10.493 1.00 65.56 84 LEU A N 1
ATOM 674 C CA . LEU A 1 84 ? 11.955 -10.578 -11.788 1.00 65.56 84 LEU A CA 1
ATOM 675 C C . LEU A 1 84 ? 10.755 -11.523 -11.949 1.00 65.56 84 LEU A C 1
ATOM 677 O O . LEU A 1 84 ? 9.749 -11.130 -12.540 1.00 65.56 84 LEU A O 1
ATOM 681 N N . GLU A 1 85 ? 10.834 -12.742 -11.408 1.00 63.16 85 GLU A N 1
ATOM 682 C CA . GLU A 1 85 ? 9.709 -13.687 -11.400 1.00 63.16 85 GLU A CA 1
ATOM 683 C C . GLU A 1 85 ? 8.517 -13.107 -10.628 1.00 63.16 85 GLU A C 1
ATOM 685 O O . GLU A 1 85 ? 7.373 -13.170 -11.087 1.00 63.16 85 GLU A O 1
ATOM 690 N N . GLY A 1 86 ? 8.791 -12.455 -9.499 1.00 66.31 86 GLY A N 1
ATOM 691 C CA . GLY A 1 86 ? 7.804 -11.718 -8.727 1.00 66.31 86 GLY A CA 1
ATOM 692 C C . GLY A 1 86 ? 7.141 -10.588 -9.519 1.00 66.31 86 GLY A C 1
ATOM 693 O O . GLY A 1 86 ? 5.915 -10.487 -9.538 1.00 66.31 86 GLY A O 1
ATOM 694 N N . PHE A 1 87 ? 7.916 -9.776 -10.245 1.00 69.94 87 PHE A N 1
ATOM 695 C CA . PHE A 1 87 ? 7.367 -8.710 -11.098 1.00 69.94 87 PHE A CA 1
ATOM 696 C C . PHE A 1 87 ? 6.427 -9.250 -12.180 1.00 69.94 87 PHE A C 1
ATOM 698 O O . PHE A 1 87 ? 5.337 -8.706 -12.372 1.00 69.94 87 PHE A O 1
ATOM 705 N N . VAL A 1 88 ? 6.824 -10.328 -12.864 1.00 66.94 88 VAL A N 1
ATOM 706 C CA . VAL A 1 88 ? 5.986 -10.980 -13.883 1.00 66.94 88 VAL A CA 1
ATOM 707 C C . VAL A 1 88 ? 4.706 -11.519 -13.252 1.00 66.94 88 VAL A C 1
ATOM 709 O O . VAL A 1 88 ? 3.620 -11.226 -13.744 1.00 66.94 88 VAL A O 1
ATOM 712 N N . THR A 1 89 ? 4.817 -12.213 -12.118 1.00 70.38 89 THR A N 1
ATOM 713 C CA . THR A 1 89 ? 3.666 -12.773 -11.394 1.00 70.38 89 THR A CA 1
ATOM 714 C C . THR A 1 89 ? 2.671 -11.678 -10.988 1.00 70.38 89 THR A C 1
ATOM 716 O O . THR A 1 89 ? 1.469 -11.809 -11.218 1.00 70.38 89 THR A O 1
ATOM 719 N N . ALA A 1 90 ? 3.152 -10.562 -10.429 1.00 69.50 90 ALA A N 1
ATOM 720 C CA . ALA A 1 90 ? 2.301 -9.438 -10.037 1.00 69.50 90 ALA A CA 1
ATOM 721 C C . ALA A 1 90 ? 1.651 -8.733 -11.240 1.00 69.50 90 ALA A C 1
ATOM 723 O O . ALA A 1 90 ? 0.499 -8.303 -11.152 1.00 69.50 90 ALA A O 1
ATOM 724 N N . PHE A 1 91 ? 2.369 -8.621 -12.362 1.00 70.69 91 PHE A N 1
ATOM 725 C CA . PHE A 1 91 ? 1.848 -8.049 -13.604 1.00 70.69 91 PHE A CA 1
ATOM 726 C C . PHE A 1 91 ? 0.760 -8.935 -14.225 1.00 70.69 91 PHE A C 1
ATOM 728 O O . PHE A 1 91 ? -0.317 -8.446 -14.556 1.00 70.69 91 PHE A O 1
ATOM 735 N N . GLU A 1 92 ? 0.994 -10.246 -14.329 1.00 69.00 92 GLU A N 1
ATOM 736 C CA . GLU A 1 92 ? 0.018 -11.209 -14.859 1.00 69.00 92 GLU A CA 1
ATOM 737 C C . GLU A 1 92 ? -1.243 -11.300 -13.997 1.00 69.00 92 GLU A C 1
ATOM 739 O O . GLU A 1 92 ? -2.350 -11.406 -14.525 1.00 69.00 92 GLU A O 1
ATOM 744 N N . ALA A 1 93 ? -1.090 -11.190 -12.677 1.00 71.75 93 ALA A N 1
ATOM 745 C CA . ALA A 1 93 ? -2.207 -11.123 -11.743 1.00 71.75 93 ALA A CA 1
ATOM 746 C C . ALA A 1 93 ? -2.959 -9.772 -11.773 1.00 71.75 93 ALA A C 1
ATOM 748 O O . ALA A 1 93 ? -3.971 -9.622 -11.088 1.00 71.75 93 ALA A O 1
ATOM 749 N N . GLY A 1 94 ? -2.490 -8.787 -12.551 1.00 76.88 94 GLY A N 1
ATOM 750 C CA . GLY A 1 94 ? -3.117 -7.470 -12.691 1.00 76.88 94 GLY A CA 1
ATOM 751 C C . GLY A 1 94 ? -2.881 -6.519 -11.512 1.00 76.88 94 GLY A C 1
ATOM 752 O O . GLY A 1 94 ? -3.583 -5.515 -11.387 1.00 76.88 94 GLY A O 1
ATOM 753 N N . TYR A 1 95 ? -1.916 -6.818 -10.637 1.00 75.69 95 TYR A N 1
ATOM 754 C CA . TYR A 1 95 ? -1.561 -5.974 -9.488 1.00 75.69 95 TYR A CA 1
ATOM 755 C C . TYR A 1 95 ? -0.473 -4.949 -9.795 1.00 75.69 95 TYR A C 1
ATOM 757 O O . TYR A 1 95 ? -0.346 -3.967 -9.064 1.00 75.69 95 TYR A O 1
ATOM 765 N N . LEU A 1 96 ? 0.291 -5.163 -10.864 1.00 74.12 96 LEU A N 1
ATOM 766 C CA . LEU A 1 96 ? 1.328 -4.252 -11.321 1.00 74.12 96 LEU A CA 1
ATOM 767 C C . LEU A 1 96 ? 0.997 -3.738 -12.720 1.00 74.12 96 LEU A C 1
ATOM 769 O O . LEU A 1 96 ? 0.654 -4.515 -13.604 1.00 74.12 96 LEU A O 1
ATOM 773 N N . ASN A 1 97 ? 1.164 -2.434 -12.922 1.00 71.88 97 ASN A N 1
ATOM 774 C CA . ASN A 1 97 ? 1.111 -1.797 -14.232 1.00 71.88 97 ASN A CA 1
ATOM 775 C C . ASN A 1 97 ? 2.349 -0.920 -14.401 1.00 71.88 97 ASN A C 1
ATOM 777 O O . ASN A 1 97 ? 2.743 -0.216 -13.472 1.00 71.88 97 ASN A O 1
ATOM 781 N N . PHE A 1 98 ? 2.939 -0.936 -15.593 1.00 72.50 98 PHE A N 1
ATOM 782 C CA . PHE A 1 98 ? 4.072 -0.079 -15.922 1.00 72.50 98 PHE A CA 1
ATOM 783 C C . PHE A 1 98 ? 3.582 1.158 -16.665 1.00 72.50 98 PHE A C 1
ATOM 785 O O . PHE A 1 98 ? 2.902 1.046 -17.687 1.00 72.50 98 PHE A O 1
ATOM 792 N N . TYR A 1 99 ? 3.939 2.337 -16.157 1.00 73.38 99 TYR A N 1
ATOM 793 C CA . TYR A 1 99 ? 3.739 3.576 -16.895 1.00 73.38 99 TYR A CA 1
ATOM 794 C C . TYR A 1 99 ? 4.748 3.651 -18.043 1.00 73.38 99 TYR A C 1
ATOM 796 O O . TYR A 1 99 ? 5.953 3.503 -17.833 1.00 73.38 99 TYR A O 1
ATOM 804 N N . GLN A 1 100 ? 4.255 3.873 -19.259 1.00 71.69 100 GLN A N 1
ATOM 805 C CA . GLN A 1 100 ? 5.097 4.020 -20.438 1.00 71.69 100 GLN A CA 1
ATOM 806 C C . GLN A 1 100 ? 5.280 5.502 -20.758 1.00 71.69 100 GLN A C 1
ATOM 808 O O . GLN A 1 100 ? 4.337 6.161 -21.193 1.00 71.69 100 GLN A O 1
ATOM 813 N N . PHE A 1 101 ? 6.508 5.994 -20.579 1.00 71.69 101 PHE A N 1
ATOM 814 C CA . PHE A 1 101 ? 6.877 7.353 -20.966 1.00 71.69 101 PHE A CA 1
ATOM 815 C C . PHE A 1 101 ? 6.725 7.557 -22.474 1.00 71.69 101 PHE A C 1
ATOM 817 O O . PHE A 1 101 ? 7.134 6.710 -23.276 1.00 71.69 101 PHE A O 1
ATOM 824 N N . LYS A 1 102 ? 6.149 8.694 -22.855 1.00 75.69 102 LYS A N 1
ATOM 825 C CA . LYS A 1 102 ? 5.845 9.038 -24.246 1.00 75.69 102 LYS A CA 1
ATOM 826 C C . LYS A 1 102 ? 7.064 9.626 -24.955 1.00 75.69 102 LYS A C 1
ATOM 828 O O . LYS A 1 102 ? 7.353 9.237 -26.087 1.00 75.69 102 LYS A O 1
ATOM 833 N N . ASP A 1 103 ? 7.822 10.492 -24.281 1.00 66.69 103 ASP A N 1
ATOM 834 C CA . ASP A 1 103 ? 8.911 11.270 -24.894 1.00 66.69 103 ASP A CA 1
ATOM 835 C C . ASP A 1 103 ? 10.314 10.723 -24.590 1.00 66.69 103 ASP A C 1
ATOM 837 O O . ASP A 1 103 ? 11.188 11.388 -24.034 1.00 66.69 103 ASP A O 1
ATOM 841 N N . ILE A 1 104 ? 10.566 9.487 -25.026 1.00 61.09 104 ILE A N 1
ATOM 842 C CA . ILE A 1 104 ? 11.871 8.816 -24.862 1.00 61.09 104 ILE A CA 1
ATOM 843 C C . ILE A 1 104 ? 12.913 9.241 -25.921 1.00 61.09 104 ILE A C 1
ATOM 845 O O . ILE A 1 104 ? 14.070 8.843 -25.843 1.00 61.09 104 ILE A O 1
ATOM 849 N N . ASN A 1 105 ? 12.516 10.017 -26.939 1.00 56.97 105 ASN A N 1
ATOM 850 C CA . ASN A 1 105 ? 13.350 10.346 -28.110 1.00 56.97 105 ASN A CA 1
ATOM 851 C C . ASN A 1 105 ? 13.782 11.825 -28.183 1.00 56.97 105 ASN A C 1
ATOM 853 O O . ASN A 1 105 ? 14.201 12.277 -29.245 1.00 56.97 105 ASN A O 1
ATOM 857 N N . ASN A 1 106 ? 13.632 12.592 -27.102 1.00 61.69 106 ASN A N 1
ATOM 858 C CA . ASN A 1 106 ? 13.963 14.020 -27.064 1.00 61.69 106 ASN A CA 1
ATOM 859 C C . ASN A 1 106 ? 15.444 14.231 -26.693 1.00 61.69 106 ASN A C 1
ATOM 861 O O . ASN A 1 106 ? 15.947 13.537 -25.819 1.00 61.69 106 ASN A O 1
ATOM 865 N N . ASP A 1 107 ? 16.129 15.224 -27.265 1.00 61.84 107 ASP A N 1
ATOM 866 C CA . ASP A 1 107 ? 17.518 15.584 -26.914 1.00 61.84 107 ASP A CA 1
ATOM 867 C C . ASP A 1 107 ? 17.694 15.940 -25.420 1.00 61.84 107 ASP A C 1
ATOM 869 O O . ASP A 1 107 ? 18.808 15.937 -24.897 1.00 61.84 107 ASP A O 1
ATOM 873 N N . ASN A 1 108 ? 16.592 16.210 -24.707 1.00 69.56 108 ASN A N 1
ATOM 874 C CA . ASN A 1 108 ? 16.562 16.449 -23.265 1.00 69.56 108 ASN A CA 1
ATOM 875 C C . ASN A 1 108 ? 15.670 15.438 -22.511 1.00 69.56 108 ASN A C 1
ATOM 877 O O . ASN A 1 108 ? 14.747 15.822 -21.785 1.00 69.56 108 ASN A O 1
ATOM 881 N N . ILE A 1 109 ? 15.950 14.140 -22.700 1.00 67.44 109 ILE A N 1
ATOM 882 C CA . ILE A 1 109 ? 15.201 12.999 -22.129 1.00 67.44 109 ILE A CA 1
ATOM 883 C C . ILE A 1 109 ? 14.898 13.194 -20.636 1.00 67.44 109 ILE A C 1
ATOM 885 O O . ILE A 1 109 ? 13.749 13.064 -20.223 1.00 67.44 109 ILE A O 1
ATOM 889 N N . GLY A 1 110 ? 15.903 13.559 -19.831 1.00 66.06 110 GLY A N 1
ATOM 890 C CA . GLY A 1 110 ? 15.747 13.678 -18.378 1.00 66.06 110 GLY A CA 1
ATOM 891 C C . GLY A 1 110 ? 14.698 14.715 -17.971 1.00 66.06 110 GLY A C 1
ATOM 892 O O . GLY A 1 110 ? 13.828 14.428 -17.152 1.00 66.06 110 GLY A O 1
ATOM 893 N N . LYS A 1 111 ? 14.716 15.904 -18.587 1.00 70.38 111 LYS A N 1
ATOM 894 C CA . LYS A 1 111 ? 13.730 16.953 -18.288 1.00 70.38 111 LYS A CA 1
ATOM 895 C C . LYS A 1 111 ? 12.327 16.575 -18.768 1.00 70.38 111 LYS A C 1
ATOM 897 O O . LYS A 1 111 ? 11.354 16.859 -18.075 1.00 70.38 111 LYS A O 1
ATOM 902 N N . SER A 1 112 ? 12.233 15.927 -19.930 1.00 73.94 112 SER A N 1
ATOM 903 C CA . SER A 1 112 ? 10.958 15.467 -20.492 1.00 73.94 112 SER A CA 1
ATOM 904 C C . SER A 1 112 ? 10.300 14.414 -19.600 1.00 73.94 112 SER A C 1
ATOM 906 O O . SER A 1 112 ? 9.125 14.540 -19.270 1.00 73.94 112 SER A O 1
ATOM 908 N N . MET A 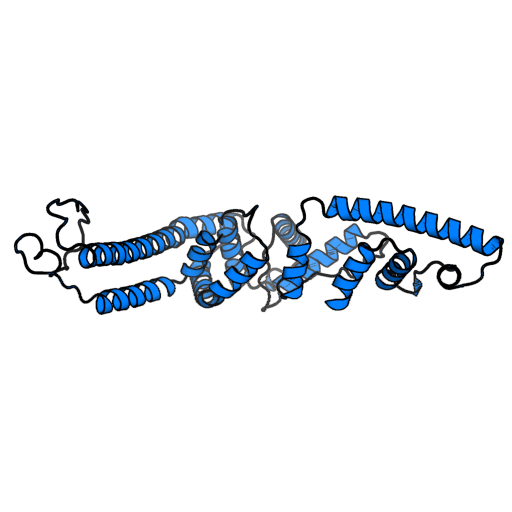1 113 ? 11.076 13.431 -19.134 1.00 74.31 113 MET A N 1
ATOM 909 C CA . MET A 1 113 ? 10.592 12.377 -18.240 1.00 74.31 113 MET A CA 1
ATOM 910 C C . MET A 1 113 ? 10.148 12.918 -16.882 1.00 74.31 113 MET A C 1
ATOM 912 O O . MET A 1 113 ? 9.111 12.497 -16.383 1.00 74.31 113 MET A O 1
ATOM 916 N N . ILE A 1 114 ? 10.893 13.861 -16.291 1.00 75.06 114 ILE A N 1
ATOM 917 C CA . ILE A 1 114 ? 10.511 14.474 -15.009 1.00 75.06 114 ILE A CA 1
ATOM 918 C C . ILE A 1 114 ? 9.182 15.222 -15.145 1.00 75.06 114 ILE A C 1
ATOM 920 O O . ILE A 1 114 ? 8.301 15.047 -14.307 1.00 75.06 114 ILE A O 1
ATOM 924 N N . ASN A 1 115 ? 9.013 16.022 -16.201 1.00 76.81 115 ASN A N 1
ATOM 925 C CA . ASN A 1 115 ? 7.756 16.735 -16.434 1.00 76.81 115 ASN A CA 1
ATOM 926 C C . ASN A 1 115 ? 6.591 15.758 -16.627 1.00 76.81 115 ASN A C 1
ATOM 928 O O . ASN A 1 115 ? 5.563 15.904 -15.974 1.00 76.81 115 ASN A O 1
ATOM 932 N N . GLU A 1 116 ? 6.777 14.735 -17.464 1.00 82.38 116 GLU A N 1
ATOM 933 C CA . GLU A 1 116 ? 5.753 13.722 -17.721 1.00 82.38 116 GLU A CA 1
ATOM 934 C C . GLU A 1 116 ? 5.389 12.938 -16.448 1.00 82.38 116 GLU A C 1
ATOM 936 O O . GLU A 1 116 ? 4.216 12.686 -16.185 1.00 82.38 116 GLU A O 1
ATOM 941 N N . PHE A 1 117 ? 6.377 12.593 -15.620 1.00 81.75 117 PHE A N 1
ATOM 942 C CA . PHE A 1 117 ? 6.164 11.928 -14.336 1.00 81.75 117 PHE A CA 1
ATOM 943 C C . PHE A 1 117 ? 5.343 12.792 -13.372 1.00 81.75 117 PHE A C 1
ATOM 945 O O . PHE A 1 117 ? 4.373 12.312 -12.785 1.00 81.75 117 PHE A O 1
ATOM 952 N N . VAL A 1 118 ? 5.702 14.072 -13.234 1.00 77.62 118 VAL A N 1
ATOM 953 C CA . VAL A 1 118 ? 4.978 15.022 -12.377 1.00 77.62 118 VAL A CA 1
ATOM 954 C C . VAL A 1 118 ? 3.544 15.219 -12.871 1.00 77.62 118 VAL A C 1
ATOM 956 O O . VAL A 1 118 ? 2.614 15.181 -12.066 1.00 77.62 118 VAL A O 1
ATOM 959 N N . GLU A 1 119 ? 3.345 15.374 -14.182 1.00 80.44 119 GLU A N 1
ATOM 960 C CA . GLU A 1 119 ? 2.013 15.472 -14.790 1.00 80.44 119 GLU A CA 1
ATOM 961 C C . GLU A 1 119 ? 1.182 14.210 -14.542 1.00 80.44 119 GLU A C 1
ATOM 963 O O . GLU A 1 119 ? 0.020 14.302 -14.147 1.00 80.44 119 GLU A O 1
ATOM 968 N N . TYR A 1 120 ? 1.775 13.027 -14.704 1.00 84.19 120 TYR A N 1
ATOM 969 C CA . TYR A 1 120 ? 1.085 11.764 -14.464 1.00 84.19 120 TYR A CA 1
ATOM 970 C C . TYR A 1 120 ? 0.655 11.606 -13.002 1.00 84.19 120 TYR A C 1
ATOM 972 O O . TYR A 1 120 ? -0.503 11.289 -12.726 1.00 84.19 120 TYR A O 1
ATOM 980 N N . ILE A 1 121 ? 1.554 11.878 -12.053 1.00 79.44 121 ILE A N 1
ATOM 981 C CA . ILE A 1 121 ? 1.225 11.855 -10.623 1.00 79.44 121 ILE A CA 1
ATOM 982 C C . ILE A 1 121 ? 0.113 12.852 -10.301 1.00 79.44 121 ILE A C 1
ATOM 984 O O . ILE A 1 121 ? -0.792 12.545 -9.526 1.00 79.44 121 ILE A O 1
ATOM 988 N N . PHE A 1 122 ? 0.140 14.032 -10.911 1.00 77.56 122 PHE A N 1
ATOM 989 C CA . PHE A 1 122 ? -0.891 15.037 -10.710 1.00 77.56 122 PHE A CA 1
ATOM 990 C C . PHE A 1 122 ? -2.267 14.581 -11.209 1.00 77.56 122 PHE A C 1
ATOM 992 O O . PHE A 1 122 ? -3.262 14.744 -10.499 1.00 77.56 122 PHE A O 1
ATOM 999 N N . GLU A 1 123 ? -2.331 13.953 -12.383 1.00 80.31 123 GLU A N 1
ATOM 1000 C CA . GLU A 1 123 ? -3.566 13.347 -12.884 1.00 80.31 123 GLU A CA 1
ATOM 1001 C C . GLU A 1 123 ? -4.067 12.226 -11.958 1.00 80.31 123 GLU A C 1
ATOM 1003 O O . GLU A 1 123 ? -5.269 12.132 -11.699 1.00 80.31 123 GLU A O 1
ATOM 1008 N N . LEU A 1 124 ? -3.169 11.432 -11.361 1.00 80.31 124 LEU A N 1
ATOM 1009 C CA . LEU A 1 124 ? -3.547 10.428 -10.357 1.00 80.31 124 LEU A CA 1
ATOM 1010 C C . LEU A 1 124 ? -4.114 11.055 -9.078 1.00 80.31 124 LEU A C 1
ATOM 1012 O O . LEU A 1 124 ? -5.103 10.558 -8.542 1.00 80.31 124 LEU A O 1
ATOM 1016 N N . ILE A 1 125 ? -3.520 12.146 -8.593 1.00 73.62 125 ILE A N 1
ATOM 1017 C CA . ILE A 1 125 ? -3.999 12.856 -7.398 1.00 73.62 125 ILE A CA 1
ATOM 1018 C C . ILE A 1 125 ? -5.393 13.449 -7.642 1.00 73.62 125 ILE A C 1
ATOM 1020 O O . ILE A 1 125 ? -6.252 13.386 -6.760 1.00 73.62 125 ILE A O 1
ATOM 1024 N N . LYS A 1 126 ? -5.637 13.982 -8.845 1.00 75.06 126 LYS A N 1
ATOM 1025 C CA . LYS A 1 126 ? -6.941 14.518 -9.266 1.00 75.06 126 LYS A CA 1
ATOM 1026 C C . LYS A 1 126 ? -7.999 13.446 -9.510 1.00 75.06 126 LYS A C 1
ATOM 1028 O O . LYS A 1 126 ? -9.181 13.689 -9.273 1.00 75.06 126 LYS A O 1
ATOM 1033 N N . SER A 1 127 ? -7.599 12.286 -10.023 1.00 73.88 127 SER A N 1
ATOM 1034 C CA . SER A 1 127 ? -8.506 11.184 -10.343 1.00 73.88 127 SER A CA 1
ATOM 1035 C C . SER A 1 127 ? -9.219 10.695 -9.091 1.00 73.88 127 SER A C 1
ATOM 1037 O O . SER A 1 127 ? -8.560 10.234 -8.168 1.00 73.88 127 SER A O 1
ATOM 1039 N N . VAL A 1 128 ? -10.555 10.690 -9.075 1.00 67.12 128 VAL A N 1
ATOM 1040 C CA . VAL A 1 128 ? -11.374 10.214 -7.938 1.00 67.12 128 VAL A CA 1
ATOM 1041 C C . VAL A 1 128 ? -11.151 8.721 -7.636 1.00 67.12 128 VAL A C 1
ATOM 1043 O O . VAL A 1 128 ? -11.358 8.265 -6.510 1.00 67.12 128 VAL A O 1
ATOM 1046 N N . GLU A 1 129 ? -10.629 7.956 -8.594 1.00 70.00 129 GLU A N 1
ATOM 1047 C CA . GLU A 1 129 ? -10.480 6.498 -8.498 1.00 70.00 129 GLU A CA 1
ATOM 1048 C C . GLU A 1 129 ? -9.101 6.040 -7.979 1.00 70.00 129 GLU A C 1
ATOM 1050 O O . GLU A 1 129 ? -8.959 4.906 -7.521 1.00 70.00 129 GLU A O 1
ATOM 1055 N N . SER A 1 130 ? -8.083 6.910 -7.996 1.00 68.50 130 SER A N 1
ATOM 1056 C CA . SER A 1 130 ? -6.685 6.557 -7.675 1.00 68.50 130 SER A CA 1
ATOM 1057 C C . SER A 1 130 ? -6.143 7.135 -6.356 1.00 68.50 130 SER A C 1
ATOM 1059 O O . SER A 1 130 ? -6.045 8.343 -6.207 1.00 68.50 130 SER A O 1
ATOM 1061 N N . TYR A 1 131 ? -5.700 6.290 -5.419 1.00 72.12 131 TYR A N 1
ATOM 1062 C CA . TYR A 1 131 ? -5.078 6.711 -4.149 1.00 72.12 131 TYR A CA 1
ATOM 1063 C C . TYR A 1 131 ? -3.548 6.532 -4.211 1.00 72.12 131 TYR A C 1
ATOM 1065 O O . TYR A 1 131 ? -3.060 5.483 -3.781 1.00 72.12 131 TYR A O 1
ATOM 1073 N N . PRO A 1 132 ? -2.782 7.474 -4.800 1.00 75.12 132 PRO A N 1
ATOM 1074 C CA . PRO A 1 132 ? -1.344 7.300 -4.974 1.00 75.12 132 PRO A CA 1
ATOM 1075 C C . PRO A 1 132 ? -0.627 7.284 -3.623 1.00 75.12 132 PRO A C 1
ATOM 1077 O O . PRO A 1 132 ? -0.752 8.221 -2.841 1.00 75.12 132 PRO A O 1
ATOM 1080 N N . LEU A 1 133 ? 0.151 6.233 -3.367 1.00 75.44 133 LEU A N 1
ATOM 1081 C CA . LEU A 1 133 ? 1.158 6.245 -2.311 1.00 75.44 133 LEU A CA 1
ATOM 1082 C C . LEU A 1 133 ? 2.407 6.906 -2.887 1.00 75.44 133 LEU A C 1
ATOM 1084 O O . LEU A 1 133 ? 2.956 6.431 -3.880 1.00 75.44 133 LEU A O 1
ATOM 1088 N N . LEU A 1 134 ? 2.803 8.023 -2.293 1.00 74.25 134 LEU A N 1
ATOM 1089 C CA . LEU A 1 134 ? 3.942 8.814 -2.733 1.00 74.25 134 LEU A CA 1
ATOM 1090 C C . LEU A 1 134 ? 5.131 8.489 -1.835 1.00 74.25 134 LEU A C 1
ATOM 1092 O O . LEU A 1 134 ? 4.988 8.464 -0.611 1.00 74.25 134 LEU A O 1
ATOM 1096 N N . ASP A 1 135 ? 6.285 8.237 -2.442 1.00 71.31 135 ASP A N 1
ATOM 1097 C CA . ASP A 1 135 ? 7.549 8.210 -1.715 1.00 71.31 135 ASP A CA 1
ATOM 1098 C C . ASP A 1 135 ? 8.022 9.643 -1.410 1.00 71.31 135 ASP A C 1
ATOM 1100 O O . ASP A 1 135 ? 7.393 10.632 -1.812 1.00 71.31 135 ASP A O 1
ATOM 1104 N N . ASP A 1 136 ? 9.117 9.765 -0.659 1.00 71.50 136 ASP A N 1
ATOM 1105 C CA . ASP A 1 136 ? 9.655 11.068 -0.259 1.00 71.50 136 ASP A CA 1
ATOM 1106 C C . ASP A 1 136 ? 10.025 11.917 -1.485 1.00 71.50 136 ASP A C 1
ATOM 1108 O O . ASP A 1 136 ? 9.704 13.103 -1.541 1.00 71.50 136 ASP A O 1
ATOM 1112 N N . PHE A 1 137 ? 10.603 11.295 -2.516 1.00 74.06 137 PHE A N 1
ATOM 1113 C CA . PHE A 1 137 ? 11.002 11.975 -3.747 1.00 74.06 137 PHE A CA 1
ATOM 1114 C C . PHE A 1 137 ? 9.800 12.536 -4.522 1.00 74.06 137 PHE A C 1
ATOM 1116 O O . PHE A 1 137 ? 9.775 13.715 -4.883 1.00 74.06 137 PHE A O 1
ATOM 1123 N N . ALA A 1 138 ? 8.768 11.723 -4.754 1.00 74.44 138 ALA A N 1
ATOM 1124 C CA . ALA A 1 138 ? 7.536 12.145 -5.408 1.00 74.44 138 ALA A CA 1
ATOM 1125 C C . ALA A 1 138 ? 6.809 13.226 -4.594 1.00 74.44 138 ALA A C 1
ATOM 1127 O O . ALA A 1 138 ? 6.285 14.186 -5.165 1.00 74.44 138 ALA A O 1
ATOM 1128 N N . SER A 1 139 ? 6.814 13.104 -3.265 1.00 74.69 139 SER A N 1
ATOM 1129 C CA . SER A 1 139 ? 6.225 14.091 -2.355 1.00 74.69 139 SER A CA 1
ATOM 1130 C C . SER A 1 139 ? 6.942 15.443 -2.432 1.00 74.69 139 SER A C 1
ATOM 1132 O O . SER A 1 139 ? 6.287 16.485 -2.521 1.00 74.69 139 SER A O 1
ATOM 1134 N N . GLU A 1 140 ? 8.278 15.447 -2.462 1.00 78.94 140 GLU A N 1
ATOM 1135 C CA . GLU A 1 140 ? 9.084 16.659 -2.640 1.00 78.94 140 GLU A CA 1
ATOM 1136 C C . GLU A 1 140 ? 8.844 17.318 -4.000 1.00 78.94 140 GLU A C 1
ATOM 1138 O O . GLU A 1 140 ? 8.691 18.541 -4.072 1.00 78.94 140 GLU A O 1
ATOM 1143 N N . LEU A 1 141 ? 8.733 16.526 -5.071 1.00 78.12 141 LEU A N 1
ATOM 1144 C CA . LEU A 1 141 ? 8.424 17.037 -6.408 1.00 78.12 141 LEU A CA 1
ATOM 1145 C C . LEU A 1 141 ? 7.055 17.724 -6.467 1.00 78.12 141 LEU A C 1
ATOM 1147 O O . LEU A 1 141 ? 6.933 18.806 -7.045 1.00 78.12 141 LEU A O 1
ATOM 1151 N N . ILE A 1 142 ? 6.030 17.141 -5.841 1.00 75.81 142 ILE A N 1
ATOM 1152 C CA . ILE A 1 142 ? 4.706 17.773 -5.747 1.00 75.81 142 ILE A CA 1
ATOM 1153 C C . ILE A 1 142 ? 4.792 19.065 -4.936 1.00 75.81 142 ILE A C 1
ATOM 1155 O O . ILE A 1 142 ? 4.258 20.090 -5.359 1.00 75.81 142 ILE A O 1
ATOM 1159 N N . LYS A 1 143 ? 5.488 19.048 -3.793 1.00 76.94 143 LYS A N 1
ATOM 1160 C CA . LYS A 1 143 ? 5.669 20.240 -2.954 1.00 76.94 143 LYS A CA 1
ATOM 1161 C C . LYS A 1 143 ? 6.343 21.368 -3.737 1.00 76.94 143 LYS A C 1
ATOM 1163 O O . LYS A 1 143 ? 5.859 22.498 -3.708 1.00 76.94 143 LYS A O 1
ATOM 1168 N N . ALA A 1 144 ? 7.400 21.065 -4.488 1.00 82.12 144 ALA A N 1
ATOM 1169 C CA . ALA A 1 144 ? 8.065 22.026 -5.363 1.00 82.12 144 ALA A CA 1
ATOM 1170 C C . ALA A 1 144 ? 7.117 22.558 -6.452 1.00 82.12 144 ALA A C 1
ATOM 1172 O O . ALA A 1 144 ? 7.022 23.768 -6.648 1.00 82.12 144 ALA A O 1
ATOM 1173 N N . GLY A 1 145 ? 6.344 21.682 -7.102 1.00 77.19 145 GLY A N 1
ATOM 1174 C CA . GLY A 1 145 ? 5.362 22.080 -8.114 1.00 77.19 145 GLY A CA 1
ATOM 1175 C C . GLY A 1 145 ? 4.239 22.976 -7.573 1.00 77.19 145 GLY A C 1
ATOM 1176 O O . GLY A 1 145 ? 3.784 23.881 -8.277 1.00 77.19 145 GLY A O 1
ATOM 1177 N N . ILE A 1 146 ? 3.817 22.772 -6.321 1.00 76.69 146 ILE A N 1
ATOM 1178 C CA . ILE A 1 146 ? 2.869 23.649 -5.618 1.00 76.69 146 ILE A CA 1
ATOM 1179 C C . ILE A 1 146 ? 3.502 25.018 -5.343 1.00 76.69 146 ILE A C 1
ATOM 1181 O O . ILE A 1 146 ? 2.894 26.043 -5.651 1.00 76.69 146 ILE A O 1
ATOM 1185 N N . LEU A 1 147 ? 4.726 25.046 -4.802 1.00 81.25 147 LEU A N 1
ATOM 1186 C CA . LEU A 1 147 ? 5.443 26.287 -4.478 1.00 81.25 147 LEU A CA 1
ATOM 1187 C C . LEU A 1 147 ? 5.730 27.141 -5.719 1.00 81.25 147 LEU A C 1
ATOM 1189 O O . LEU A 1 147 ? 5.643 28.365 -5.663 1.00 81.25 147 LEU A O 1
ATOM 1193 N N . GLU A 1 148 ? 6.024 26.502 -6.850 1.00 81.62 148 GLU A N 1
ATOM 1194 C CA . GLU A 1 148 ? 6.230 27.169 -8.138 1.00 81.62 148 GLU A CA 1
ATOM 1195 C C . GLU A 1 148 ? 4.920 27.612 -8.817 1.00 81.62 148 GLU A C 1
ATOM 1197 O O . GLU A 1 148 ? 4.954 28.184 -9.907 1.00 81.62 148 GLU A O 1
ATOM 1202 N N . GLY A 1 149 ? 3.755 27.335 -8.218 1.00 75.31 149 GLY A N 1
ATOM 1203 C CA . GLY A 1 149 ? 2.446 27.671 -8.785 1.00 75.31 149 GLY A CA 1
ATOM 1204 C C . GLY A 1 149 ? 2.067 26.850 -10.023 1.00 75.31 149 GLY A C 1
ATOM 1205 O O . GLY A 1 149 ? 1.090 27.170 -10.699 1.00 75.31 149 GLY A O 1
ATOM 1206 N N . LYS A 1 150 ? 2.816 25.783 -10.325 1.00 72.88 150 LYS A N 1
ATOM 1207 C CA . LYS A 1 150 ? 2.515 24.843 -11.416 1.00 72.88 150 LYS A CA 1
ATOM 1208 C C . LYS A 1 150 ? 1.386 23.881 -11.048 1.00 72.88 150 LYS A C 1
ATOM 1210 O O . LYS A 1 150 ? 0.714 23.359 -11.933 1.00 72.88 150 LYS A O 1
ATOM 1215 N N . ILE A 1 151 ? 1.166 23.666 -9.751 1.00 70.56 151 ILE A N 1
ATOM 1216 C CA . ILE A 1 151 ? 0.126 22.788 -9.214 1.00 70.56 151 ILE A CA 1
ATOM 1217 C C . ILE A 1 151 ? -0.908 23.625 -8.461 1.00 70.56 151 ILE A C 1
ATOM 1219 O O . ILE A 1 151 ? -0.602 24.289 -7.472 1.00 70.56 151 ILE A O 1
ATOM 1223 N N . ASN A 1 152 ? -2.164 23.559 -8.910 1.00 72.31 152 ASN A N 1
ATOM 1224 C CA . ASN A 1 152 ? -3.272 24.235 -8.243 1.00 72.31 152 ASN A CA 1
ATOM 1225 C C . ASN A 1 152 ? -3.860 23.364 -7.120 1.00 72.31 152 ASN A C 1
ATOM 1227 O O . ASN A 1 152 ? -4.615 22.423 -7.380 1.00 72.31 152 ASN A O 1
ATOM 1231 N N . ILE A 1 153 ? -3.574 23.738 -5.870 1.00 67.12 153 ILE A N 1
ATOM 1232 C CA . ILE A 1 153 ? -4.067 23.073 -4.652 1.00 67.12 153 ILE A CA 1
ATOM 1233 C C . ILE A 1 153 ? -5.602 23.018 -4.604 1.00 67.12 153 ILE A C 1
ATOM 1235 O O . ILE A 1 153 ? -6.162 22.049 -4.103 1.00 67.12 153 ILE A O 1
ATOM 1239 N N . ALA A 1 154 ? -6.304 24.013 -5.160 1.00 63.94 154 ALA A N 1
ATO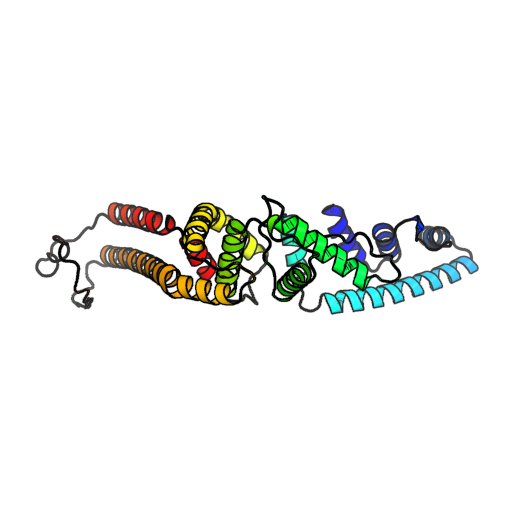M 1240 C CA . ALA A 1 154 ? -7.769 24.053 -5.140 1.00 63.94 154 ALA A CA 1
ATOM 1241 C C . ALA A 1 154 ? -8.420 22.898 -5.923 1.00 63.94 154 ALA A C 1
ATOM 1243 O O . ALA A 1 154 ? -9.597 22.615 -5.728 1.00 63.94 154 ALA A O 1
ATOM 1244 N N . SER A 1 155 ? -7.660 22.237 -6.804 1.00 65.06 155 SER A N 1
ATOM 1245 C CA . SER A 1 155 ? -8.115 21.058 -7.551 1.00 65.06 155 SER A CA 1
ATOM 1246 C C . SER A 1 155 ? -7.873 19.729 -6.828 1.00 65.06 155 SER A C 1
ATOM 1248 O O . SER A 1 155 ? -8.298 18.690 -7.326 1.00 65.06 155 SER A O 1
ATOM 1250 N N . ILE A 1 156 ? -7.204 19.749 -5.670 1.00 70.81 156 ILE A N 1
ATOM 1251 C CA . ILE A 1 156 ? -6.907 18.558 -4.873 1.00 70.81 156 ILE A CA 1
ATOM 1252 C C . ILE A 1 156 ? -8.015 18.362 -3.837 1.00 70.81 156 ILE A C 1
ATOM 1254 O O . ILE A 1 156 ? -8.331 19.267 -3.062 1.00 70.81 156 ILE A O 1
ATOM 1258 N N . ASP A 1 157 ? -8.577 17.155 -3.786 1.00 78.31 157 ASP A N 1
ATOM 1259 C CA . ASP A 1 157 ? -9.472 16.750 -2.704 1.00 78.31 157 ASP A CA 1
ATOM 1260 C C . ASP A 1 157 ? -8.666 16.588 -1.405 1.00 78.31 157 ASP A C 1
ATOM 1262 O O . ASP A 1 157 ? -7.987 15.584 -1.173 1.00 78.31 157 ASP A O 1
ATOM 1266 N N . LYS A 1 158 ? -8.738 17.616 -0.557 1.00 79.81 158 LYS A N 1
ATOM 1267 C CA . LYS A 1 158 ? -8.043 17.691 0.733 1.00 79.81 158 LYS A CA 1
ATOM 1268 C C . LYS A 1 158 ? -8.403 16.536 1.661 1.00 79.81 158 LYS A C 1
ATOM 1270 O O . LYS A 1 158 ? -7.519 15.943 2.273 1.00 79.81 158 LYS A O 1
ATOM 1275 N N . THR A 1 159 ? -9.684 16.181 1.740 1.00 83.69 159 THR A N 1
ATOM 1276 C CA . THR A 1 159 ? -10.163 15.082 2.587 1.00 83.69 159 THR A CA 1
ATOM 1277 C C . THR A 1 159 ? -9.526 13.773 2.149 1.00 83.69 159 THR A C 1
ATOM 1279 O O . THR A 1 159 ? -8.943 13.045 2.952 1.00 83.69 159 THR A O 1
ATOM 1282 N N . ARG A 1 160 ? -9.542 13.510 0.845 1.00 81.38 160 ARG A N 1
ATOM 1283 C CA . ARG A 1 160 ? -8.903 12.326 0.286 1.00 81.38 160 ARG A CA 1
ATOM 1284 C C . ARG A 1 160 ? -7.395 12.310 0.486 1.00 81.38 160 ARG A C 1
ATOM 1286 O O . ARG A 1 160 ? -6.849 11.251 0.795 1.00 81.38 160 ARG A O 1
ATOM 1293 N N . SER A 1 161 ? -6.739 13.458 0.344 1.00 80.75 161 SER A N 1
ATOM 1294 C CA . SER A 1 161 ? -5.310 13.578 0.620 1.00 80.75 161 SER A CA 1
ATOM 1295 C C . SER A 1 161 ? -5.011 13.104 2.042 1.00 80.75 161 SER A C 1
ATOM 1297 O O . SER A 1 161 ? -4.182 12.218 2.229 1.00 80.75 161 SER A O 1
ATOM 1299 N N . LYS A 1 162 ? -5.777 13.566 3.041 1.00 87.31 162 LYS A N 1
ATOM 1300 C CA . LYS A 1 162 ? -5.623 13.132 4.443 1.00 87.31 162 LYS A CA 1
ATOM 1301 C C . LYS A 1 162 ? -5.788 11.621 4.617 1.00 87.31 162 LYS A C 1
ATOM 1303 O O . LYS A 1 162 ? -5.030 11.015 5.371 1.00 87.31 162 LYS A O 1
ATOM 1308 N N . HIS A 1 163 ? -6.721 10.995 3.893 1.00 88.25 163 HIS A N 1
ATOM 1309 C CA . HIS A 1 163 ? -6.887 9.534 3.919 1.00 88.25 163 HIS A CA 1
ATOM 1310 C C . HIS A 1 163 ? -5.618 8.822 3.432 1.00 88.25 163 HIS A C 1
ATOM 1312 O O . HIS A 1 163 ? -5.156 7.878 4.070 1.00 88.25 163 HIS A O 1
ATOM 1318 N N . ILE A 1 164 ? -5.059 9.281 2.307 1.00 83.31 164 ILE A N 1
ATOM 1319 C CA . ILE A 1 164 ? -3.830 8.734 1.719 1.00 83.31 164 ILE A CA 1
ATOM 1320 C C . ILE A 1 164 ? -2.666 8.924 2.685 1.00 83.31 164 ILE A C 1
ATOM 1322 O O . ILE A 1 164 ? -1.995 7.954 3.019 1.00 83.31 164 ILE A O 1
ATOM 1326 N N . GLY A 1 165 ? -2.463 10.149 3.173 1.00 84.31 165 GLY A N 1
ATOM 1327 C CA . GLY A 1 165 ? -1.355 10.479 4.065 1.00 84.31 165 GLY A CA 1
ATOM 1328 C C . GLY A 1 165 ? -1.364 9.648 5.347 1.00 84.31 165 GLY A C 1
ATOM 1329 O O . GLY A 1 165 ? -0.320 9.128 5.744 1.00 84.31 165 GLY A O 1
ATOM 1330 N N . LEU A 1 166 ? -2.539 9.453 5.958 1.00 90.06 166 LEU A N 1
ATOM 1331 C CA . LEU A 1 166 ? -2.665 8.616 7.150 1.00 90.06 166 LEU A CA 1
ATOM 1332 C C . LEU A 1 166 ? -2.321 7.152 6.838 1.00 90.06 166 LEU A C 1
ATOM 1334 O O . LEU A 1 166 ? -1.546 6.539 7.566 1.00 90.06 166 LEU A O 1
ATOM 1338 N N . VAL A 1 167 ? -2.838 6.594 5.736 1.00 89.94 167 VAL A N 1
ATOM 1339 C CA . VAL A 1 167 ? -2.516 5.217 5.315 1.00 89.94 167 VAL A CA 1
ATOM 1340 C C . VAL A 1 167 ? -1.024 5.049 5.040 1.00 89.94 167 VAL A C 1
ATOM 1342 O O . VAL A 1 167 ? -0.446 4.067 5.499 1.00 89.94 167 VAL A O 1
ATOM 1345 N N . THR A 1 168 ? -0.388 6.001 4.353 1.00 85.44 168 THR A N 1
ATOM 1346 C CA . THR A 1 168 ? 1.060 5.987 4.107 1.00 85.44 168 THR A CA 1
ATOM 1347 C C . THR A 1 168 ? 1.833 5.922 5.422 1.00 85.44 168 THR A C 1
ATOM 1349 O O . THR A 1 168 ? 2.680 5.044 5.582 1.00 85.44 168 THR A O 1
ATOM 1352 N N . ASN A 1 169 ? 1.501 6.778 6.397 1.00 87.50 169 ASN A N 1
ATOM 1353 C CA . ASN A 1 169 ? 2.174 6.777 7.699 1.00 87.50 169 ASN A CA 1
ATOM 1354 C C . ASN A 1 169 ? 1.981 5.453 8.455 1.00 87.50 169 ASN A C 1
ATOM 1356 O O . ASN A 1 169 ? 2.908 4.959 9.093 1.00 87.50 169 ASN A O 1
ATOM 1360 N N . LEU A 1 170 ? 0.792 4.849 8.363 1.00 90.50 170 LEU A N 1
ATOM 1361 C CA . LEU A 1 170 ? 0.526 3.542 8.963 1.00 90.50 170 LEU A CA 1
ATOM 1362 C C . LEU A 1 170 ? 1.325 2.428 8.294 1.00 90.50 170 LEU A C 1
ATOM 1364 O O . LEU A 1 170 ? 1.887 1.575 8.982 1.00 90.50 170 LEU A O 1
ATOM 1368 N N . PHE A 1 171 ? 1.374 2.408 6.965 1.00 88.06 171 PHE A N 1
ATOM 1369 C CA . PHE A 1 171 ? 2.036 1.340 6.220 1.00 88.06 171 PHE A CA 1
ATOM 1370 C C . PHE A 1 171 ? 3.559 1.407 6.354 1.00 88.06 171 PHE A C 1
ATOM 1372 O O . PHE A 1 171 ? 4.194 0.362 6.409 1.00 88.06 171 PHE A O 1
ATOM 1379 N N . GLN A 1 172 ? 4.137 2.597 6.531 1.00 84.81 172 GLN A N 1
ATOM 1380 C CA . GLN A 1 172 ? 5.560 2.766 6.858 1.00 84.81 172 GLN A CA 1
ATOM 1381 C C . GLN A 1 172 ? 5.974 2.114 8.190 1.00 84.81 172 GLN A C 1
ATOM 1383 O O . GLN A 1 172 ? 7.156 1.875 8.414 1.00 84.81 172 GLN A O 1
ATOM 1388 N N . ARG A 1 173 ? 5.019 1.824 9.082 1.00 88.12 173 ARG A N 1
ATOM 1389 C CA . ARG A 1 173 ? 5.262 1.144 10.369 1.00 88.12 173 ARG A CA 1
ATOM 1390 C C . ARG A 1 173 ? 5.119 -0.372 10.281 1.00 88.12 173 ARG A C 1
ATOM 1392 O O . ARG A 1 173 ? 5.325 -1.059 11.284 1.00 88.12 173 ARG A O 1
ATOM 1399 N N . LEU A 1 174 ? 4.696 -0.892 9.129 1.00 87.25 174 LEU A N 1
ATOM 1400 C CA . LEU A 1 174 ? 4.652 -2.329 8.915 1.00 87.25 174 LEU A CA 1
ATOM 1401 C C . LEU A 1 174 ? 6.088 -2.874 8.873 1.00 87.25 174 LEU A C 1
ATOM 1403 O O . LEU A 1 174 ? 6.993 -2.179 8.407 1.00 87.25 174 LEU A O 1
ATOM 1407 N N . PRO A 1 175 ? 6.315 -4.098 9.369 1.00 81.56 175 PRO A N 1
ATOM 1408 C CA . PRO A 1 175 ? 7.604 -4.763 9.219 1.00 81.56 175 PRO A CA 1
ATOM 1409 C C . PRO A 1 175 ? 8.018 -4.829 7.738 1.00 81.56 175 PRO A C 1
ATOM 1411 O O . PRO A 1 175 ? 7.197 -5.111 6.864 1.00 81.56 175 PRO A O 1
ATOM 1414 N N . ILE A 1 176 ? 9.294 -4.544 7.456 1.00 69.25 176 ILE A N 1
ATOM 1415 C CA . ILE A 1 176 ? 9.875 -4.642 6.109 1.00 69.25 176 ILE A CA 1
ATOM 1416 C C . ILE A 1 176 ? 10.150 -6.117 5.803 1.00 69.25 176 ILE A C 1
ATOM 1418 O O . ILE A 1 176 ? 10.731 -6.825 6.625 1.00 69.25 176 ILE A O 1
ATOM 1422 N N . PHE A 1 177 ? 9.756 -6.565 4.610 1.00 62.34 177 PHE A N 1
ATOM 1423 C CA . PHE A 1 177 ? 9.930 -7.945 4.163 1.00 62.34 177 PHE A CA 1
ATOM 1424 C C . PHE A 1 177 ? 11.082 -8.084 3.183 1.00 62.34 177 PHE A C 1
ATOM 1426 O O . PHE A 1 177 ? 10.982 -7.648 2.042 1.00 62.34 177 PHE A O 1
ATOM 1433 N N . GLU A 1 178 ? 12.138 -8.771 3.608 1.00 58.12 178 GLU A N 1
ATOM 1434 C CA . GLU A 1 178 ? 13.207 -9.212 2.705 1.00 58.12 178 GLU A CA 1
ATOM 1435 C C . GLU A 1 178 ? 12.933 -10.609 2.109 1.00 58.12 178 GLU A C 1
ATOM 1437 O O . GLU A 1 178 ? 13.581 -10.992 1.141 1.00 58.12 178 GLU A O 1
ATOM 1442 N N . LEU A 1 179 ? 11.975 -11.376 2.663 1.00 60.19 179 LEU A N 1
ATOM 1443 C CA . LEU A 1 179 ? 11.828 -12.817 2.384 1.00 60.19 179 LEU A CA 1
ATOM 1444 C C . LEU A 1 179 ? 10.439 -13.289 1.907 1.00 60.19 179 LEU A C 1
ATOM 1446 O O . LEU A 1 179 ? 10.314 -14.465 1.572 1.00 60.19 179 LEU A O 1
ATOM 1450 N N . ALA A 1 180 ? 9.402 -12.441 1.879 1.00 67.69 180 ALA A N 1
ATOM 1451 C CA . ALA A 1 180 ? 8.074 -12.869 1.413 1.00 67.69 180 ALA A CA 1
ATOM 1452 C C . ALA A 1 180 ? 8.058 -13.058 -0.112 1.00 67.69 180 ALA A C 1
ATOM 1454 O O . ALA A 1 180 ? 8.461 -12.162 -0.859 1.00 67.69 180 ALA A O 1
ATOM 1455 N N . ASP A 1 181 ? 7.559 -14.206 -0.578 1.00 78.19 181 ASP A N 1
ATOM 1456 C CA . ASP A 1 181 ? 7.378 -14.453 -2.011 1.00 78.19 181 ASP A CA 1
ATOM 1457 C C . ASP A 1 181 ? 6.188 -13.644 -2.555 1.00 78.19 181 ASP A C 1
ATOM 1459 O O . ASP A 1 181 ? 5.182 -13.428 -1.879 1.00 78.19 181 ASP A O 1
ATOM 1463 N N . VAL A 1 182 ? 6.253 -13.218 -3.817 1.00 80.56 182 VAL A N 1
ATOM 1464 C CA . VAL A 1 182 ? 5.178 -12.427 -4.433 1.00 80.56 182 VAL A CA 1
ATOM 1465 C C . VAL A 1 182 ? 3.864 -13.208 -4.501 1.00 80.56 182 VAL A C 1
ATOM 1467 O O . VAL A 1 182 ? 2.796 -12.610 -4.367 1.00 80.56 182 VAL A O 1
ATOM 1470 N N . LYS A 1 183 ? 3.912 -14.537 -4.648 1.00 79.50 183 LYS A N 1
ATOM 1471 C CA . LYS A 1 183 ? 2.706 -15.380 -4.590 1.00 79.50 183 LYS A CA 1
ATOM 1472 C C . LYS A 1 183 ? 2.045 -15.313 -3.214 1.00 79.50 183 LYS A C 1
ATOM 1474 O O . LYS A 1 183 ? 0.837 -15.121 -3.130 1.00 79.50 183 LYS A O 1
ATOM 1479 N N . GLU A 1 184 ? 2.842 -15.368 -2.151 1.00 82.12 184 GLU A N 1
ATOM 1480 C CA . GLU A 1 184 ? 2.356 -15.219 -0.778 1.00 82.12 184 GLU A CA 1
ATOM 1481 C C . GLU A 1 184 ? 1.728 -13.834 -0.556 1.00 82.12 184 GLU A C 1
ATOM 1483 O O . GLU A 1 184 ? 0.642 -13.732 0.012 1.00 82.12 184 GLU A O 1
ATOM 1488 N N . LEU A 1 185 ? 2.330 -12.766 -1.093 1.00 84.56 185 LEU A N 1
ATOM 1489 C CA . LEU A 1 185 ? 1.747 -11.419 -1.039 1.00 84.56 185 LEU A CA 1
ATOM 1490 C C . LEU A 1 185 ? 0.394 -11.327 -1.767 1.00 84.56 185 LEU A C 1
ATOM 1492 O O . LEU A 1 185 ? -0.520 -10.643 -1.293 1.00 84.56 185 LEU A O 1
ATOM 1496 N N . ILE A 1 186 ? 0.243 -12.012 -2.905 1.00 84.25 186 ILE A N 1
ATOM 1497 C CA . ILE A 1 186 ? -1.025 -12.090 -3.645 1.00 84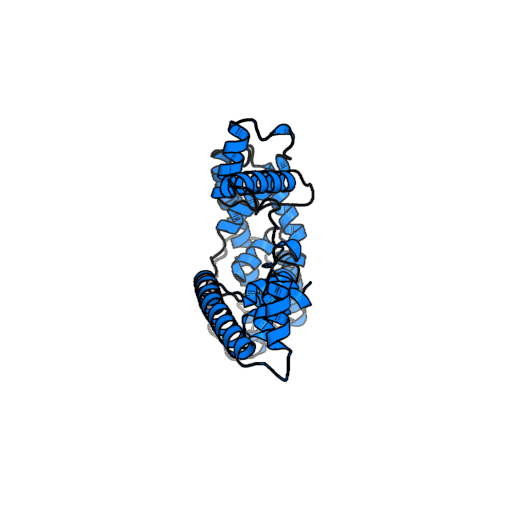.25 186 ILE A CA 1
ATOM 1498 C C . ILE A 1 186 ? -2.093 -12.816 -2.818 1.00 84.25 186 ILE A C 1
ATOM 1500 O O . ILE A 1 186 ? -3.224 -12.327 -2.722 1.00 84.25 186 ILE A O 1
ATOM 1504 N N . ASP A 1 187 ? -1.734 -13.929 -2.184 1.00 84.31 187 ASP A N 1
ATOM 1505 C CA . ASP A 1 187 ? -2.648 -14.707 -1.346 1.00 84.31 187 ASP A CA 1
ATOM 1506 C C . ASP A 1 187 ? -3.080 -13.918 -0.101 1.00 84.31 187 ASP A C 1
ATOM 1508 O O . ASP A 1 187 ? -4.278 -13.816 0.189 1.00 84.31 187 ASP A O 1
ATOM 1512 N N . ILE A 1 188 ? -2.132 -13.266 0.584 1.00 87.94 188 ILE A N 1
ATOM 1513 C CA . ILE A 1 188 ? -2.410 -12.360 1.708 1.00 87.94 188 ILE A CA 1
ATOM 1514 C C . ILE A 1 188 ? -3.383 -11.265 1.264 1.00 87.94 188 ILE A C 1
ATOM 1516 O O . ILE A 1 188 ? -4.383 -11.003 1.937 1.00 87.94 188 ILE A O 1
ATOM 1520 N N . ARG A 1 189 ? -3.144 -10.639 0.106 1.00 86.25 189 ARG A N 1
ATOM 1521 C CA . ARG A 1 189 ? -4.026 -9.594 -0.426 1.00 86.25 189 ARG A CA 1
ATOM 1522 C C . ARG A 1 189 ? -5.442 -10.114 -0.676 1.00 86.25 189 ARG A C 1
ATOM 1524 O O . ARG A 1 189 ? -6.406 -9.430 -0.319 1.00 86.25 189 ARG A O 1
ATOM 1531 N N . ALA A 1 190 ? -5.578 -11.292 -1.280 1.00 87.94 190 ALA A N 1
ATOM 1532 C CA . ALA A 1 190 ? -6.875 -11.906 -1.546 1.00 87.94 190 ALA A CA 1
ATOM 1533 C C . ALA A 1 190 ? -7.638 -12.195 -0.243 1.00 87.94 190 ALA A C 1
ATOM 1535 O O . ALA A 1 190 ? -8.823 -11.868 -0.133 1.00 87.94 190 ALA A O 1
ATOM 1536 N N . GLU A 1 191 ? -6.954 -12.727 0.772 1.00 89.56 191 GLU A N 1
ATOM 1537 C CA . GLU A 1 191 ? -7.541 -13.014 2.082 1.00 89.56 191 GLU A CA 1
ATOM 1538 C C . GLU A 1 191 ? -7.996 -11.742 2.810 1.00 89.56 191 GLU A C 1
ATOM 1540 O O . GLU A 1 191 ? -9.083 -11.710 3.400 1.00 89.56 191 GLU A O 1
ATOM 1545 N N . LEU A 1 192 ? -7.189 -10.679 2.762 1.00 92.50 192 LEU A N 1
ATOM 1546 C CA . LEU A 1 192 ? -7.465 -9.428 3.468 1.00 92.50 192 LEU A CA 1
ATOM 1547 C C . LEU A 1 192 ? -8.540 -8.564 2.799 1.00 92.50 192 LEU A C 1
ATOM 1549 O O . LEU A 1 192 ? -9.115 -7.686 3.451 1.00 92.50 192 LEU A O 1
ATOM 1553 N N . ASN A 1 193 ? -8.867 -8.819 1.528 1.00 91.56 193 ASN A N 1
ATOM 1554 C CA . ASN A 1 193 ? -9.832 -8.026 0.762 1.00 91.56 193 ASN A CA 1
ATOM 1555 C C . ASN A 1 193 ? -11.203 -7.911 1.459 1.00 91.56 193 ASN A C 1
ATOM 1557 O O . ASN A 1 193 ? -11.841 -6.858 1.432 1.00 91.56 193 ASN A O 1
ATOM 1561 N N . GLN A 1 194 ? -11.630 -8.957 2.171 1.00 93.25 194 GLN A N 1
ATOM 1562 C CA . GLN A 1 194 ? -12.893 -8.972 2.922 1.00 93.25 194 GLN A CA 1
ATOM 1563 C C . GLN A 1 194 ? -12.950 -7.962 4.091 1.00 93.25 194 GLN A C 1
ATOM 1565 O O . GLN A 1 194 ? -14.037 -7.595 4.549 1.00 93.25 194 GLN A O 1
ATOM 1570 N N . TYR A 1 195 ? -11.796 -7.498 4.582 1.00 94.56 195 TYR A N 1
ATOM 1571 C CA . TYR A 1 195 ? -11.690 -6.526 5.677 1.00 94.56 195 TYR A CA 1
ATOM 1572 C C . TYR A 1 195 ? -11.432 -5.097 5.171 1.00 94.56 195 TYR A C 1
ATOM 1574 O O . TYR A 1 195 ? -11.631 -4.133 5.912 1.00 94.56 195 TYR A O 1
ATOM 1582 N N . LEU A 1 196 ? -11.062 -4.939 3.895 1.00 91.69 196 LEU A N 1
ATOM 1583 C CA . LEU A 1 196 ? -10.605 -3.674 3.313 1.00 91.69 196 LEU A CA 1
ATOM 1584 C C . LEU A 1 196 ? -11.650 -2.551 3.381 1.00 91.69 196 LEU A C 1
ATOM 1586 O O . LEU A 1 196 ? -11.310 -1.402 3.646 1.00 91.69 196 LEU A O 1
ATOM 1590 N N . SER A 1 197 ? -12.931 -2.862 3.169 1.00 93.00 197 SER A N 1
ATOM 1591 C CA . SER A 1 197 ? -14.004 -1.858 3.258 1.00 93.00 197 SER A CA 1
ATOM 1592 C C . SER A 1 197 ? -14.116 -1.257 4.666 1.00 93.00 197 SER A C 1
ATOM 1594 O O . SER A 1 197 ? -14.259 -0.042 4.810 1.00 93.00 197 SER A O 1
ATOM 1596 N N . ARG A 1 198 ? -13.970 -2.083 5.710 1.00 94.44 198 ARG A N 1
ATOM 1597 C CA . ARG A 1 198 ? -14.008 -1.624 7.108 1.00 94.44 198 ARG A CA 1
ATOM 1598 C C . ARG A 1 198 ? -12.776 -0.805 7.455 1.00 94.44 198 ARG A C 1
ATOM 1600 O O . ARG A 1 198 ? -12.912 0.229 8.099 1.00 94.44 198 ARG A O 1
ATOM 1607 N N . PHE A 1 199 ? -11.614 -1.223 6.961 1.00 95.38 199 PHE A N 1
ATOM 1608 C CA . PHE A 1 199 ? -10.383 -0.451 7.088 1.00 95.38 199 PHE A CA 1
ATOM 1609 C C . PHE A 1 199 ? -10.515 0.936 6.478 1.00 95.38 199 PHE A C 1
ATOM 1611 O O . PHE A 1 199 ? -10.272 1.923 7.161 1.00 95.38 199 PHE A O 1
ATOM 1618 N N . ARG A 1 200 ? -11.002 1.028 5.235 1.00 91.62 200 ARG A N 1
ATOM 1619 C CA . ARG A 1 200 ? -11.262 2.315 4.574 1.00 91.62 200 ARG A CA 1
ATOM 1620 C C . ARG A 1 200 ? -12.201 3.195 5.398 1.00 91.62 200 ARG A C 1
ATOM 1622 O O . ARG A 1 200 ? -11.915 4.371 5.575 1.00 91.62 200 ARG A O 1
ATOM 1629 N N . SER A 1 201 ? -13.269 2.624 5.954 1.00 93.75 201 SER A N 1
ATOM 1630 C CA . SER A 1 201 ? -14.175 3.354 6.849 1.00 93.75 201 SER A CA 1
ATOM 1631 C C . SER A 1 201 ? -13.488 3.841 8.132 1.00 93.75 201 SER A C 1
ATOM 1633 O O . SER A 1 201 ? -13.740 4.969 8.549 1.00 93.75 201 SER A O 1
ATOM 1635 N N . GLY A 1 202 ? -12.612 3.032 8.735 1.00 94.56 202 GLY A N 1
ATOM 1636 C CA . GLY A 1 202 ? -11.804 3.437 9.887 1.00 94.56 202 GLY A CA 1
ATOM 1637 C C . GLY A 1 202 ? -10.867 4.590 9.548 1.00 94.56 202 GLY A C 1
ATOM 1638 O O . GLY A 1 202 ? -10.877 5.603 10.235 1.00 94.56 202 GLY A O 1
ATOM 1639 N N . ILE A 1 203 ? -10.131 4.484 8.439 1.00 94.25 203 ILE A N 1
ATOM 1640 C CA . ILE A 1 203 ? -9.240 5.548 7.958 1.00 94.25 203 ILE A CA 1
ATOM 1641 C C . ILE A 1 203 ? -9.997 6.857 7.771 1.00 94.25 203 ILE A C 1
ATOM 1643 O O . ILE A 1 203 ? -9.550 7.861 8.307 1.00 94.25 203 ILE A O 1
ATOM 1647 N N . MET A 1 204 ? -11.154 6.838 7.096 1.00 92.12 204 MET A N 1
ATOM 1648 C CA . MET A 1 204 ? -11.990 8.033 6.913 1.00 92.12 204 MET A CA 1
ATOM 1649 C C . MET A 1 204 ? -12.390 8.676 8.246 1.00 92.12 204 MET A C 1
ATOM 1651 O O . MET A 1 204 ? -12.468 9.896 8.349 1.00 92.12 204 MET A O 1
ATOM 1655 N N . LYS A 1 205 ? -12.670 7.858 9.267 1.00 93.44 205 LYS A N 1
ATOM 1656 C CA . LYS A 1 205 ? -13.007 8.348 10.604 1.00 93.44 205 LYS A CA 1
ATOM 1657 C C . LYS A 1 205 ? -11.799 9.027 11.251 1.00 93.44 205 LYS A C 1
ATOM 1659 O O . LYS A 1 205 ? -11.922 10.176 11.648 1.00 93.44 205 LYS A O 1
ATOM 1664 N N . TYR A 1 206 ? -10.655 8.347 11.319 1.00 93.19 206 TYR A N 1
ATOM 1665 C CA . TYR A 1 206 ? -9.451 8.870 11.975 1.00 93.19 206 TYR A CA 1
ATOM 1666 C C . TYR A 1 206 ? -8.883 10.108 11.270 1.00 93.19 206 TYR A C 1
ATOM 1668 O O . TYR A 1 206 ? -8.446 11.055 11.912 1.00 93.19 206 TYR A O 1
ATOM 1676 N N . SER A 1 207 ? -8.920 10.147 9.940 1.00 91.25 207 SER A N 1
ATOM 1677 C CA . SER A 1 207 ? -8.401 11.280 9.171 1.00 91.25 207 SER A CA 1
ATOM 1678 C C . SER A 1 207 ? -9.196 12.572 9.350 1.00 91.25 207 SER A C 1
ATOM 1680 O O . SER A 1 207 ? -8.651 13.644 9.099 1.00 91.25 207 SER A O 1
ATOM 1682 N N . ASN A 1 208 ? -10.469 12.495 9.759 1.00 88.88 208 ASN A N 1
ATOM 1683 C CA . ASN A 1 208 ? -11.280 13.686 10.027 1.00 88.88 208 ASN A CA 1
ATOM 1684 C C . ASN A 1 208 ? -10.769 14.479 11.235 1.00 88.88 208 ASN A C 1
ATOM 1686 O O . ASN A 1 208 ? -11.014 15.682 11.310 1.00 88.88 208 ASN A O 1
ATOM 1690 N N . ASP A 1 209 ? -10.031 13.830 12.137 1.00 87.31 209 ASP A N 1
ATOM 1691 C CA . ASP A 1 209 ? -9.447 14.472 13.314 1.00 87.31 209 ASP A CA 1
ATOM 1692 C C . ASP A 1 209 ? -8.155 15.241 12.965 1.00 87.31 209 ASP A C 1
ATOM 1694 O O . ASP A 1 209 ? -7.675 16.063 13.748 1.00 87.31 209 ASP A O 1
ATOM 1698 N N . ILE A 1 210 ? -7.607 15.045 11.756 1.00 89.06 210 ILE A N 1
ATOM 1699 C CA . ILE A 1 210 ? -6.416 15.755 11.283 1.00 89.06 210 ILE A CA 1
ATOM 1700 C C . ILE A 1 210 ? -6.816 17.095 10.670 1.00 89.06 210 ILE A C 1
ATOM 1702 O O . ILE A 1 210 ? -7.453 17.167 9.616 1.00 89.06 210 ILE A O 1
ATOM 1706 N N . SER A 1 211 ? -6.381 18.187 11.296 1.00 86.50 211 SER A N 1
ATOM 1707 C CA . SER A 1 211 ? -6.652 19.542 10.800 1.00 86.50 211 SER A CA 1
ATOM 1708 C C . SER A 1 211 ? -5.688 19.978 9.689 1.00 86.50 211 SER A C 1
ATOM 1710 O O . SER A 1 211 ? -6.133 20.607 8.729 1.00 86.50 211 SER A O 1
ATOM 1712 N N . SER A 1 212 ? -4.411 19.596 9.776 1.00 85.06 212 SER A N 1
ATOM 1713 C CA . SER A 1 212 ? -3.352 19.926 8.809 1.00 85.06 212 SER A CA 1
ATOM 1714 C C . SER A 1 212 ? -3.531 19.232 7.456 1.00 85.06 212 SER A C 1
ATOM 1716 O O . SER A 1 212 ? -4.183 18.190 7.355 1.00 85.06 212 SER A O 1
ATOM 1718 N N . GLU A 1 213 ? -2.963 19.814 6.400 1.00 81.81 213 GLU A N 1
ATOM 1719 C CA . GLU A 1 213 ? -2.938 19.216 5.064 1.00 81.81 213 GLU A CA 1
ATOM 1720 C C . GLU A 1 213 ? -1.716 18.304 4.910 1.00 81.81 213 GLU A C 1
ATOM 1722 O O . GLU A 1 213 ? -0.692 18.503 5.552 1.00 81.81 213 GLU A O 1
ATOM 1727 N N . THR A 1 214 ? -1.773 17.312 4.022 1.00 76.31 214 THR A N 1
ATOM 1728 C CA . THR A 1 214 ? -0.736 16.263 3.901 1.00 76.31 214 THR A CA 1
ATOM 1729 C C . THR A 1 214 ? 0.683 16.735 3.595 1.00 76.31 214 THR A C 1
ATOM 1731 O O . THR A 1 214 ? 1.629 15.997 3.845 1.00 76.31 214 THR A O 1
ATOM 1734 N N . TRP A 1 215 ? 0.841 17.918 3.006 1.00 73.81 215 TRP A N 1
ATOM 1735 C CA . TRP A 1 215 ? 2.144 18.509 2.679 1.00 73.81 215 TRP A CA 1
ATOM 1736 C C . TRP A 1 215 ? 2.675 19.436 3.784 1.00 73.81 215 TRP A C 1
ATOM 1738 O O . TRP A 1 215 ? 3.791 19.951 3.661 1.00 73.81 215 TRP A O 1
ATOM 1748 N N . ASP A 1 216 ? 1.896 19.649 4.848 1.00 78.00 216 ASP A N 1
ATOM 1749 C CA . ASP A 1 216 ? 2.299 20.427 6.015 1.00 78.00 216 ASP A CA 1
ATOM 1750 C C . ASP A 1 216 ? 3.136 19.558 6.963 1.00 78.00 216 ASP A C 1
ATOM 1752 O O . ASP A 1 216 ? 2.840 18.384 7.192 1.00 78.00 216 ASP A O 1
ATOM 1756 N N . GLU A 1 217 ? 4.162 20.141 7.585 1.00 76.81 217 GLU A N 1
ATOM 1757 C CA . GLU A 1 217 ? 5.019 19.416 8.538 1.00 76.81 217 GLU A CA 1
ATOM 1758 C C . GLU A 1 217 ? 4.236 18.873 9.745 1.00 76.81 217 GLU A C 1
ATOM 1760 O O . GLU A 1 217 ? 4.561 17.817 10.294 1.00 76.81 217 GLU A O 1
ATOM 1765 N N . ASP A 1 218 ? 3.160 19.560 10.131 1.00 86.19 218 ASP A N 1
ATOM 1766 C CA . ASP A 1 218 ? 2.314 19.171 11.256 1.00 86.19 218 ASP A CA 1
ATOM 1767 C C . ASP A 1 218 ? 1.415 17.964 10.950 1.00 86.19 218 ASP A C 1
ATOM 1769 O O . ASP A 1 218 ? 0.902 17.332 11.873 1.00 86.19 218 ASP A O 1
ATOM 1773 N N . PHE A 1 219 ? 1.241 17.583 9.680 1.00 87.12 219 PHE A N 1
ATOM 1774 C CA . PHE A 1 219 ? 0.471 16.389 9.315 1.00 87.12 219 PHE A CA 1
ATOM 1775 C C . PHE A 1 219 ? 1.112 15.104 9.828 1.00 87.12 219 PHE A C 1
ATOM 1777 O O . PHE A 1 219 ? 0.418 14.221 10.338 1.00 87.12 219 PHE A O 1
ATOM 1784 N N . LYS A 1 220 ? 2.444 15.006 9.741 1.00 85.94 220 LYS A N 1
ATOM 1785 C CA . LYS A 1 220 ? 3.177 13.834 10.231 1.00 85.94 220 LYS A CA 1
ATOM 1786 C C . LYS A 1 220 ? 3.000 13.667 11.741 1.00 85.94 220 LYS A C 1
ATOM 1788 O O . LYS A 1 220 ? 2.688 12.570 12.193 1.00 85.94 220 LYS A O 1
ATOM 1793 N N . LYS A 1 221 ? 3.114 14.766 12.494 1.00 89.94 221 LYS A N 1
ATOM 1794 C CA . LYS A 1 221 ? 2.912 14.781 13.951 1.00 89.94 221 LYS A CA 1
ATOM 1795 C C . LYS A 1 221 ? 1.478 14.406 14.330 1.00 89.94 221 LYS A C 1
ATOM 1797 O O . LYS A 1 221 ? 1.284 13.570 15.202 1.00 89.94 221 LYS A O 1
ATOM 1802 N N . ALA A 1 222 ? 0.480 14.969 13.645 1.00 91.12 222 ALA A N 1
ATOM 1803 C CA . ALA A 1 222 ? -0.924 14.633 13.886 1.00 91.12 222 ALA A CA 1
ATOM 1804 C C . ALA A 1 222 ? -1.224 13.152 13.582 1.00 91.12 222 ALA A C 1
ATOM 1806 O O . ALA A 1 222 ? -1.935 12.486 14.332 1.00 91.12 222 ALA A O 1
ATOM 1807 N N . SER A 1 223 ? -0.636 12.610 12.511 1.00 91.62 223 SER A N 1
ATOM 1808 C CA . SER A 1 223 ? -0.758 11.187 12.164 1.00 91.62 223 SER A CA 1
ATOM 1809 C C . SER A 1 223 ? -0.092 10.278 13.204 1.00 91.62 223 SER A C 1
ATOM 1811 O O . SER A 1 223 ? -0.638 9.232 13.550 1.00 91.62 223 SER A O 1
ATOM 1813 N N . GLU A 1 224 ? 1.073 10.679 13.722 1.00 92.00 224 GLU A N 1
ATOM 1814 C CA . GLU A 1 224 ? 1.756 10.006 14.833 1.00 92.00 224 GLU A CA 1
ATOM 1815 C C . GLU A 1 224 ? 0.905 10.005 16.105 1.00 92.00 224 GLU A C 1
ATOM 1817 O O . GLU A 1 224 ? 0.769 8.965 16.747 1.00 92.00 224 GLU A O 1
ATOM 1822 N N . GLU A 1 225 ? 0.290 11.136 16.448 1.00 94.44 225 GLU A N 1
ATOM 1823 C CA . GLU A 1 225 ? -0.578 11.247 17.619 1.00 94.44 225 GLU A CA 1
ATOM 1824 C C . GLU A 1 225 ? -1.775 10.294 17.527 1.00 94.44 225 GLU A C 1
ATOM 1826 O O . GLU A 1 225 ? -1.998 9.511 18.448 1.00 94.44 225 GLU A O 1
ATOM 1831 N N . ILE A 1 226 ? -2.489 10.287 16.396 1.00 95.06 226 ILE A N 1
ATOM 1832 C CA . ILE A 1 226 ? -3.597 9.350 16.140 1.00 95.06 226 ILE A CA 1
ATOM 1833 C C . ILE A 1 226 ? -3.126 7.899 16.255 1.00 95.06 226 ILE A C 1
ATOM 1835 O O . ILE A 1 226 ? -3.833 7.050 16.806 1.00 95.06 226 ILE A O 1
ATOM 1839 N N . PHE A 1 227 ? -1.925 7.595 15.749 1.00 95.06 227 PHE A N 1
ATOM 1840 C CA . PHE A 1 227 ? -1.385 6.247 15.838 1.00 95.06 227 PHE A CA 1
ATOM 1841 C C . PHE A 1 227 ? -1.250 5.793 17.293 1.00 95.06 227 PHE A C 1
ATOM 1843 O O . PHE A 1 227 ? -1.801 4.758 17.656 1.00 95.06 227 PHE A O 1
ATOM 1850 N N . TYR A 1 228 ? -0.555 6.568 18.123 1.00 95.19 228 TYR A N 1
ATOM 1851 C CA . TYR A 1 228 ? -0.284 6.188 19.511 1.00 95.19 228 TYR A CA 1
ATOM 1852 C C . TYR A 1 228 ? -1.516 6.281 20.413 1.00 95.19 228 TYR A C 1
ATOM 1854 O O . TYR A 1 228 ? -1.651 5.509 21.360 1.00 95.19 228 TYR A O 1
ATOM 1862 N N . LYS A 1 229 ? -2.416 7.225 20.136 1.00 95.44 229 LYS A N 1
ATOM 1863 C CA . LYS A 1 229 ? -3.590 7.481 20.970 1.00 95.44 229 LYS A CA 1
ATOM 1864 C C . LYS A 1 229 ? -4.742 6.525 20.685 1.00 95.44 229 LYS A C 1
ATOM 1866 O O . LYS A 1 229 ? -5.394 6.079 21.624 1.00 95.44 229 LYS A O 1
ATOM 1871 N N . ASP A 1 230 ? -4.995 6.226 19.413 1.00 94.56 230 ASP A N 1
ATOM 1872 C CA . ASP A 1 230 ? -6.222 5.542 19.000 1.00 94.56 230 ASP A CA 1
ATOM 1873 C C . ASP A 1 230 ? -5.942 4.197 18.319 1.00 94.56 230 ASP A C 1
ATOM 1875 O O . ASP A 1 230 ? -6.581 3.187 18.629 1.00 94.56 230 ASP A O 1
ATOM 1879 N N . ILE A 1 231 ? -4.984 4.157 17.389 1.00 95.19 231 ILE A N 1
ATOM 1880 C CA . ILE A 1 231 ? -4.766 2.976 16.543 1.00 95.19 231 ILE A CA 1
ATOM 1881 C C . ILE A 1 231 ? -4.020 1.885 17.306 1.00 95.19 231 ILE A C 1
ATOM 1883 O O . ILE A 1 231 ? -4.528 0.773 17.406 1.00 95.19 231 ILE A O 1
ATOM 1887 N N . GLU A 1 232 ? -2.844 2.177 17.858 1.00 94.94 232 GLU A N 1
ATOM 1888 C CA . GLU A 1 232 ? -2.012 1.200 18.564 1.00 94.94 232 GLU A CA 1
ATOM 1889 C C . GLU A 1 232 ? -2.740 0.537 19.745 1.00 94.94 232 GLU A C 1
ATOM 1891 O O . GLU A 1 232 ? -2.739 -0.697 19.789 1.00 94.94 232 GLU A O 1
ATOM 1896 N N . PRO A 1 233 ? -3.449 1.273 20.626 1.00 96.06 233 PRO A N 1
ATOM 1897 C CA . PRO A 1 233 ? -4.262 0.652 21.669 1.00 96.06 233 PRO A CA 1
ATOM 1898 C C . PRO A 1 233 ? -5.314 -0.305 21.104 1.00 96.06 233 PRO A C 1
ATOM 1900 O O . PRO A 1 233 ? -5.442 -1.429 21.578 1.00 96.06 233 PRO A O 1
ATOM 1903 N N . THR A 1 234 ? -5.990 0.073 20.014 1.00 95.25 234 THR A N 1
ATOM 1904 C CA . THR A 1 234 ? -6.968 -0.815 19.370 1.00 95.25 234 THR A CA 1
ATOM 1905 C C . THR A 1 234 ? -6.313 -2.086 18.814 1.00 95.25 234 THR A C 1
ATOM 1907 O O . THR A 1 234 ? -6.917 -3.156 18.841 1.00 95.25 234 THR A O 1
ATOM 1910 N N . LEU A 1 235 ? -5.079 -2.010 18.301 1.00 94.88 235 LEU A N 1
ATOM 1911 C CA . LEU A 1 235 ? -4.351 -3.197 17.836 1.00 94.88 235 LEU A CA 1
ATOM 1912 C C . LEU A 1 235 ? -3.985 -4.129 18.994 1.00 94.88 235 LEU A C 1
ATOM 1914 O O . LEU A 1 235 ? -4.058 -5.347 18.828 1.00 94.88 235 LEU A O 1
ATOM 1918 N N . ILE A 1 236 ? -3.620 -3.568 20.150 1.00 91.88 236 ILE A N 1
ATOM 1919 C CA . ILE A 1 236 ? -3.374 -4.329 21.381 1.00 91.88 236 ILE A CA 1
ATOM 1920 C C . ILE A 1 236 ? -4.667 -5.014 21.836 1.00 91.88 236 ILE A C 1
ATOM 1922 O O . ILE A 1 236 ? -4.655 -6.218 22.080 1.00 91.88 236 ILE A O 1
ATOM 1926 N N . ASP A 1 237 ? -5.797 -4.304 21.834 1.00 91.50 237 ASP A N 1
ATOM 1927 C CA . ASP A 1 237 ? -7.099 -4.873 22.198 1.00 91.50 237 ASP A CA 1
ATOM 1928 C C . ASP A 1 237 ? -7.498 -6.041 21.277 1.00 91.50 237 ASP A C 1
ATOM 1930 O O . ASP A 1 237 ? -7.997 -7.069 21.741 1.00 91.50 237 ASP A O 1
ATOM 1934 N N . ILE A 1 238 ? -7.259 -5.921 19.963 1.00 90.56 238 ILE A N 1
ATOM 1935 C CA . ILE A 1 238 ? -7.491 -7.009 18.996 1.00 90.56 238 ILE A CA 1
ATOM 1936 C C . ILE A 1 238 ? -6.600 -8.217 19.324 1.00 90.56 238 ILE A C 1
ATOM 1938 O O . ILE A 1 238 ? -7.092 -9.348 19.378 1.00 90.56 238 ILE A O 1
ATOM 1942 N N . GLU A 1 239 ? -5.303 -7.995 19.544 1.00 89.56 239 GLU A N 1
ATOM 1943 C CA . GLU A 1 239 ? -4.328 -9.038 19.885 1.00 89.56 239 GLU A CA 1
ATOM 1944 C C . GLU A 1 239 ? -4.733 -9.777 21.175 1.00 89.56 239 GLU A C 1
ATOM 1946 O O . GLU A 1 239 ? -4.757 -11.015 21.212 1.00 89.56 239 GLU A O 1
ATOM 1951 N N . ASP A 1 240 ? -5.105 -9.035 22.216 1.00 84.38 240 ASP A N 1
ATOM 1952 C CA . ASP A 1 240 ? -5.509 -9.576 23.513 1.00 84.38 240 ASP A CA 1
ATOM 1953 C C . ASP A 1 240 ? -6.837 -10.331 23.433 1.00 84.38 240 ASP A C 1
ATOM 1955 O O . ASP A 1 240 ? -6.973 -11.417 24.015 1.00 84.38 240 ASP A O 1
ATOM 1959 N N . ALA A 1 241 ? -7.792 -9.837 22.642 1.00 78.88 241 ALA A N 1
ATOM 1960 C CA . ALA A 1 241 ? -9.046 -10.533 22.377 1.00 78.88 241 ALA A CA 1
ATOM 1961 C C . ALA A 1 241 ? -8.810 -11.862 21.630 1.00 78.88 241 ALA A C 1
ATOM 1963 O O . ALA A 1 241 ? -9.409 -12.889 21.969 1.00 78.88 241 ALA A O 1
ATOM 1964 N N . ILE A 1 242 ? -7.889 -11.901 20.657 1.00 81.81 242 ILE A N 1
ATOM 1965 C CA . ILE A 1 242 ? -7.516 -13.137 19.944 1.00 81.81 242 ILE A CA 1
ATOM 1966 C C . ILE A 1 242 ? -6.827 -14.128 20.885 1.00 81.81 242 ILE A C 1
ATOM 1968 O O . ILE A 1 242 ? -7.149 -15.322 20.865 1.00 81.81 242 ILE A O 1
ATOM 1972 N N . LYS A 1 243 ? -5.881 -13.662 21.709 1.00 79.00 243 LYS A N 1
ATOM 1973 C CA . LYS A 1 243 ? -5.171 -14.501 22.687 1.00 79.00 243 LYS A CA 1
ATOM 1974 C C . LYS A 1 243 ? -6.131 -15.107 23.699 1.00 79.00 243 LYS A C 1
ATOM 1976 O O . LYS A 1 243 ? -6.131 -16.327 23.866 1.00 79.00 243 LYS A O 1
ATOM 1981 N N . SER A 1 244 ? -6.976 -14.283 24.313 1.00 71.62 244 SER A N 1
ATOM 1982 C CA . SER A 1 244 ? -7.989 -14.711 25.284 1.00 71.62 244 SER A CA 1
ATOM 1983 C C . SER A 1 244 ? -8.888 -15.805 24.703 1.00 71.62 244 SER A C 1
ATOM 1985 O O . SER A 1 244 ? -9.053 -16.868 25.303 1.00 71.62 244 SER A O 1
ATOM 1987 N N . ASN A 1 245 ? -9.359 -15.615 23.467 1.00 67.69 245 ASN A N 1
ATOM 1988 C CA . ASN A 1 245 ? -10.184 -16.598 22.770 1.00 67.69 245 ASN A CA 1
ATOM 1989 C C . ASN A 1 245 ? -9.451 -17.921 22.482 1.00 67.69 245 ASN A C 1
ATOM 1991 O O . ASN A 1 245 ? -10.032 -18.996 22.639 1.00 67.69 245 ASN A O 1
ATOM 1995 N N . LYS A 1 246 ? -8.164 -17.883 22.106 1.00 69.88 246 LYS A N 1
ATOM 1996 C CA . LYS A 1 246 ? -7.348 -19.101 21.920 1.00 69.88 246 LYS A CA 1
ATOM 1997 C C . LYS A 1 246 ? -7.116 -19.849 23.237 1.00 69.88 246 LYS A C 1
ATOM 1999 O O . LYS A 1 246 ? -7.095 -21.081 23.237 1.00 69.88 246 LYS A O 1
ATOM 2004 N N . TYR A 1 247 ? -6.928 -19.134 24.348 1.00 66.12 247 TYR A N 1
ATOM 2005 C CA . TYR A 1 247 ? -6.742 -19.754 25.663 1.00 66.12 247 TYR A CA 1
ATOM 2006 C C . TYR A 1 247 ? -7.986 -20.516 26.124 1.00 66.12 247 TYR A C 1
ATOM 2008 O O . TYR A 1 247 ? -7.836 -21.630 26.624 1.00 66.12 247 TYR A O 1
ATOM 2016 N N . LEU A 1 248 ? -9.190 -19.982 25.890 1.00 64.88 248 LEU A N 1
ATOM 2017 C CA . LEU A 1 248 ? -10.446 -20.665 26.225 1.00 64.88 248 LEU A CA 1
ATOM 2018 C C . LEU A 1 248 ? -10.560 -22.037 25.542 1.00 64.88 248 LEU A C 1
ATOM 2020 O O . LEU A 1 248 ? -10.841 -23.023 26.219 1.00 64.88 248 LEU A O 1
ATOM 2024 N N . ILE A 1 249 ? -10.240 -22.131 24.244 1.00 63.97 249 ILE A N 1
ATOM 2025 C CA . ILE A 1 249 ? -10.2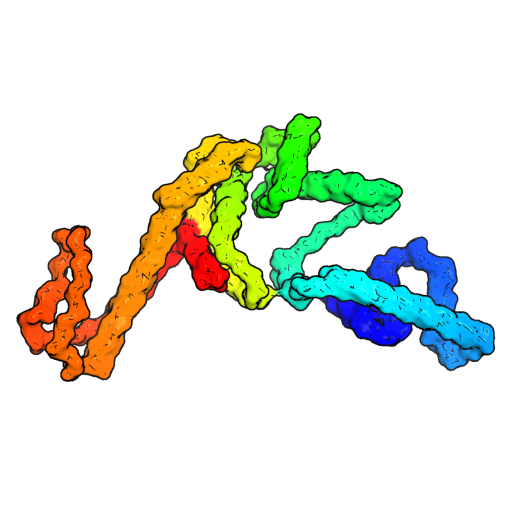17 -23.419 23.522 1.00 63.97 249 ILE A CA 1
ATOM 2026 C C . ILE A 1 249 ? -9.159 -24.368 24.099 1.00 63.97 249 ILE A C 1
ATOM 2028 O O . ILE A 1 249 ? -9.421 -25.548 24.311 1.00 63.97 249 ILE A O 1
ATOM 2032 N N . LYS A 1 250 ? -7.942 -23.876 24.369 1.00 66.62 250 LYS A N 1
ATOM 2033 C CA . LYS A 1 250 ? -6.858 -24.723 24.902 1.00 66.62 250 LYS A CA 1
ATOM 2034 C C . LYS A 1 250 ? -7.133 -25.242 26.313 1.00 66.62 250 LYS A C 1
ATOM 2036 O O . LYS A 1 250 ? -6.499 -26.215 26.725 1.00 66.62 250 LYS A O 1
ATOM 2041 N N . LEU A 1 251 ? -7.973 -24.555 27.085 1.00 61.91 251 LEU A N 1
ATOM 2042 C CA . LEU A 1 251 ? -8.420 -25.027 28.390 1.00 61.91 251 LEU A CA 1
ATOM 2043 C C . LEU A 1 251 ? -9.455 -26.137 28.212 1.00 61.91 251 LEU A C 1
ATOM 2045 O O . LEU A 1 251 ? -9.271 -27.209 28.780 1.00 61.91 251 LEU A O 1
ATOM 2049 N N . THR A 1 252 ? -10.480 -25.943 27.378 1.00 61.38 252 THR A N 1
ATOM 2050 C CA . THR A 1 252 ? -11.515 -26.968 27.168 1.00 61.38 252 THR A CA 1
ATOM 2051 C C . THR A 1 252 ? -10.970 -28.258 26.565 1.00 61.38 252 THR A C 1
ATOM 2053 O O . THR A 1 252 ? -11.311 -29.329 27.059 1.00 61.38 252 THR A O 1
ATOM 2056 N N . ASP A 1 253 ? -10.065 -28.166 25.589 1.00 61.31 253 ASP A N 1
ATOM 2057 C CA . ASP A 1 253 ? -9.416 -29.327 24.962 1.00 61.31 253 ASP A CA 1
ATOM 2058 C C . ASP A 1 253 ? -8.563 -30.136 25.962 1.00 61.31 253 ASP A C 1
ATOM 2060 O O . ASP A 1 253 ? -8.535 -31.369 25.945 1.00 61.31 253 ASP A O 1
ATOM 2064 N N . ARG A 1 254 ? -7.916 -29.453 26.919 1.00 58.34 254 ARG A N 1
ATOM 2065 C CA . ARG A 1 254 ? -7.166 -30.106 28.005 1.00 58.34 254 ARG A CA 1
ATOM 2066 C C . ARG A 1 254 ? -8.074 -30.785 29.032 1.00 58.34 254 ARG A C 1
ATOM 2068 O O . ARG A 1 254 ? -7.733 -31.870 29.497 1.00 58.34 254 ARG A O 1
ATOM 2075 N N . TYR A 1 255 ? -9.223 -30.193 29.362 1.00 57.47 255 TYR A N 1
ATOM 2076 C CA . TYR A 1 255 ? -10.181 -30.784 30.306 1.00 57.47 255 TYR A CA 1
ATOM 2077 C C . TYR A 1 255 ? -10.956 -31.969 29.712 1.00 57.47 255 TYR A C 1
ATOM 2079 O O . TYR A 1 255 ? -11.236 -32.925 30.434 1.00 57.47 255 TYR A O 1
ATOM 2087 N N . SER A 1 256 ? -11.263 -31.959 28.409 1.00 57.28 256 SER A N 1
ATOM 2088 C CA . SER A 1 256 ? -11.949 -33.080 27.749 1.00 57.28 256 SER A CA 1
ATOM 2089 C C . SER A 1 256 ? -11.048 -34.296 27.534 1.00 57.28 256 SER A C 1
ATOM 2091 O O . SER A 1 256 ? -11.529 -35.427 27.550 1.00 57.28 256 SER A O 1
ATOM 2093 N N . SER A 1 257 ? -9.745 -34.075 27.345 1.00 53.69 257 SER A N 1
ATOM 2094 C CA . SER A 1 257 ? -8.801 -35.121 26.932 1.00 53.69 257 SER A CA 1
ATOM 2095 C C . SER A 1 257 ? -8.121 -35.854 28.095 1.00 53.69 257 SER A C 1
ATOM 2097 O O . SER A 1 257 ? -7.485 -36.884 27.875 1.00 53.69 257 SER A O 1
ATOM 2099 N N . SER A 1 258 ? -8.211 -35.364 29.339 1.00 51.75 258 SER A N 1
ATOM 2100 C CA . SER A 1 258 ? -7.610 -36.020 30.518 1.00 51.75 258 SER A CA 1
ATOM 2101 C C . SER A 1 258 ? -8.304 -35.636 31.839 1.00 51.75 258 SER A C 1
ATOM 2103 O O . SER A 1 258 ? -7.771 -34.833 32.606 1.00 51.75 258 SER A O 1
ATOM 2105 N N . PRO A 1 259 ? -9.459 -36.247 32.174 1.00 48.00 259 PRO A N 1
ATOM 2106 C CA . PRO A 1 259 ? -10.232 -35.902 33.375 1.00 48.00 259 PRO A CA 1
ATOM 2107 C C . PRO A 1 259 ? -9.530 -36.178 34.720 1.00 48.00 259 PRO A C 1
ATOM 2109 O O . PRO A 1 259 ? -9.985 -35.703 35.754 1.00 48.00 259 PRO A O 1
ATOM 2112 N N . GLN A 1 260 ? -8.451 -36.970 34.738 1.00 46.88 260 GLN A N 1
ATOM 2113 C CA . GLN A 1 260 ? -7.859 -37.529 35.966 1.00 46.88 260 GLN A CA 1
ATOM 2114 C C . GLN A 1 260 ? -6.515 -36.908 36.395 1.00 46.88 260 GLN A C 1
ATOM 2116 O O . GLN A 1 260 ? -5.981 -37.314 37.423 1.00 46.88 260 GLN A O 1
ATOM 2121 N N . GLN A 1 261 ? -5.948 -35.940 35.660 1.00 41.47 261 GLN A N 1
ATOM 2122 C CA . GLN A 1 261 ? -4.552 -35.509 35.883 1.00 41.47 261 GLN A CA 1
ATOM 2123 C C . GLN A 1 261 ? -4.336 -34.136 36.547 1.00 41.47 261 GLN A C 1
ATOM 2125 O O . GLN A 1 261 ? -3.191 -33.708 36.659 1.00 41.47 261 GLN A O 1
ATOM 2130 N N . PHE A 1 262 ? -5.363 -33.449 37.059 1.00 45.19 262 PHE A N 1
ATOM 2131 C CA . PHE A 1 262 ? -5.173 -32.101 37.625 1.00 45.19 262 PHE A CA 1
ATOM 2132 C C . PHE A 1 262 ? -5.782 -31.923 39.020 1.00 45.19 262 PHE A C 1
ATOM 2134 O O . PHE A 1 262 ? -6.841 -31.335 39.191 1.00 45.19 262 PHE A O 1
ATOM 2141 N N . ALA A 1 263 ? -5.038 -32.374 40.032 1.00 34.72 263 ALA A N 1
ATOM 2142 C CA . ALA A 1 263 ? -5.155 -31.920 41.421 1.00 34.72 263 ALA A CA 1
ATOM 2143 C C . ALA A 1 263 ? -4.072 -30.870 41.759 1.00 34.72 263 ALA A C 1
ATOM 2145 O O . ALA A 1 263 ? -3.530 -30.862 42.862 1.00 34.72 263 ALA A O 1
ATOM 2146 N N . VAL A 1 264 ? -3.707 -30.004 40.803 1.00 34.19 264 VAL A N 1
ATOM 2147 C CA . VAL A 1 264 ? -2.742 -28.915 41.028 1.00 34.19 264 VAL A CA 1
ATOM 2148 C C . VAL A 1 264 ? -3.369 -27.589 40.582 1.00 34.19 264 VAL A C 1
ATOM 2150 O O . VAL A 1 264 ? -3.584 -27.398 39.383 1.00 34.19 264 VAL A O 1
ATOM 2153 N N . PRO A 1 265 ? -3.681 -26.668 41.511 1.00 37.25 265 PRO A N 1
ATOM 2154 C CA . PRO A 1 265 ? -4.263 -25.380 41.181 1.00 37.25 265 PRO A CA 1
ATOM 2155 C C . PRO A 1 265 ? -3.145 -24.416 40.782 1.00 37.25 265 PRO A C 1
ATOM 2157 O O . PRO A 1 265 ? -2.386 -23.947 41.625 1.00 37.25 265 PRO A O 1
ATOM 2160 N N . VAL A 1 266 ? -3.048 -24.085 39.496 1.00 35.72 266 VAL A N 1
ATOM 2161 C CA . VAL A 1 266 ? -2.316 -22.891 39.051 1.00 35.72 266 VAL A CA 1
ATOM 2162 C C . VAL A 1 266 ? -3.185 -22.143 38.051 1.00 35.72 266 VAL A C 1
ATOM 2164 O O . VAL A 1 266 ? -3.058 -22.314 36.843 1.00 35.72 266 VAL A O 1
ATOM 2167 N N . VAL A 1 267 ? -4.083 -21.305 38.571 1.00 35.94 267 VAL A N 1
ATOM 2168 C CA . VAL A 1 267 ? -4.631 -20.162 37.831 1.00 35.94 267 VAL A CA 1
ATOM 2169 C C . VAL A 1 267 ? -4.692 -18.972 38.787 1.00 35.94 267 VAL A C 1
ATOM 2171 O O . VAL A 1 267 ? -5.709 -18.690 39.410 1.00 35.94 267 VAL A O 1
ATOM 2174 N N . SER A 1 268 ? -3.569 -18.274 38.922 1.00 28.52 268 SER A N 1
ATOM 2175 C CA . SER A 1 268 ? -3.503 -16.923 39.474 1.00 28.52 268 SER A CA 1
ATOM 2176 C C . SER A 1 268 ? -3.561 -15.926 38.316 1.00 28.52 268 SER A C 1
ATOM 2178 O O . SER A 1 268 ? -2.541 -15.419 37.859 1.00 28.52 268 SER A O 1
ATOM 2180 N N . VAL A 1 269 ? -4.770 -15.657 37.820 1.00 35.25 269 VAL A N 1
ATOM 2181 C CA . VAL A 1 269 ? -5.040 -14.503 36.952 1.00 35.25 269 VAL A CA 1
ATOM 2182 C C . VAL A 1 269 ? -5.872 -13.521 37.766 1.00 35.25 269 VAL A C 1
ATOM 2184 O O . VAL A 1 269 ? -7.088 -13.644 37.877 1.00 35.25 269 VAL A O 1
ATOM 2187 N N . ALA A 1 270 ? -5.186 -12.570 38.394 1.00 28.67 270 ALA A N 1
ATOM 2188 C CA . ALA A 1 270 ? -5.813 -11.418 39.016 1.00 28.67 270 ALA A CA 1
ATOM 2189 C C . ALA A 1 270 ? -6.204 -10.424 37.911 1.00 28.67 270 ALA A C 1
ATOM 2191 O O . ALA A 1 270 ? -5.386 -9.625 37.468 1.00 28.67 270 ALA A O 1
ATOM 2192 N N . LEU A 1 271 ? -7.456 -10.488 37.457 1.00 29.97 271 LEU A N 1
ATOM 2193 C CA . LEU A 1 271 ? -8.107 -9.406 36.717 1.00 29.97 271 LEU A CA 1
ATOM 2194 C C . LEU A 1 271 ? -9.104 -8.737 37.663 1.00 29.97 271 LEU A C 1
ATOM 2196 O O . LEU A 1 271 ? -10.296 -9.036 37.687 1.00 29.97 271 LEU A O 1
ATOM 2200 N N . THR A 1 272 ? -8.590 -7.851 38.508 1.00 33.97 272 THR A N 1
ATOM 2201 C CA . THR A 1 272 ? -9.403 -6.964 39.340 1.00 33.97 272 THR A CA 1
ATOM 2202 C C . THR A 1 272 ? -10.022 -5.891 38.447 1.00 33.97 272 THR A C 1
ATOM 2204 O O . THR A 1 272 ? -9.373 -4.881 38.197 1.00 33.97 272 THR A O 1
ATOM 2207 N N . ASN A 1 273 ? -11.212 -6.167 37.891 1.00 37.88 273 ASN A N 1
ATOM 2208 C CA . ASN A 1 273 ? -12.307 -5.216 37.589 1.00 37.88 273 ASN A CA 1
ATOM 2209 C C . ASN A 1 273 ? -13.345 -5.805 36.609 1.00 37.88 273 ASN A C 1
ATOM 2211 O O . ASN A 1 273 ? -13.669 -5.202 35.592 1.00 37.88 273 ASN A O 1
ATOM 2215 N N . PHE A 1 274 ? -13.927 -6.962 36.930 1.00 33.69 274 PHE A N 1
ATOM 2216 C CA . PHE A 1 274 ? -15.182 -7.403 36.309 1.00 33.69 274 PHE A CA 1
ATOM 2217 C C . PHE A 1 274 ? -16.180 -7.770 37.405 1.00 33.69 274 PHE A C 1
ATOM 2219 O O . PHE A 1 274 ? -16.234 -8.896 37.887 1.00 33.69 274 PHE A O 1
ATOM 2226 N N . SER A 1 275 ? -16.965 -6.787 37.831 1.00 33.81 275 SER A N 1
ATOM 2227 C CA . SER A 1 275 ? -17.932 -6.892 38.926 1.00 33.81 275 SER A CA 1
ATOM 2228 C C . SER A 1 275 ? -19.253 -7.579 38.549 1.00 33.81 275 SER A C 1
ATOM 2230 O O . SER A 1 275 ? -20.203 -7.456 39.305 1.00 33.81 275 SER A O 1
ATOM 2232 N N . ASN A 1 276 ? -19.338 -8.332 37.442 1.00 41.22 276 ASN A N 1
ATOM 2233 C CA . ASN A 1 276 ? -20.555 -9.067 37.054 1.00 41.22 276 ASN A CA 1
ATOM 2234 C C . ASN A 1 276 ? -20.269 -10.360 36.256 1.00 41.22 276 ASN A C 1
ATOM 2236 O O . ASN A 1 276 ? -20.722 -10.509 35.124 1.00 41.22 276 ASN A O 1
ATOM 2240 N N . ILE A 1 277 ? -19.555 -11.326 36.845 1.00 35.66 277 ILE A N 1
ATOM 2241 C CA . ILE A 1 277 ? -19.579 -12.721 36.361 1.00 35.66 277 ILE A CA 1
ATOM 2242 C C . ILE A 1 277 ? -20.067 -13.639 37.494 1.00 35.66 277 ILE A C 1
ATOM 2244 O O . ILE A 1 277 ? -19.253 -14.291 38.155 1.00 35.66 277 ILE A O 1
ATOM 2248 N N . PRO A 1 278 ? -21.382 -13.710 37.768 1.00 36.84 278 PRO A N 1
ATOM 2249 C CA . PRO A 1 278 ? -21.926 -14.860 38.466 1.00 36.84 278 PRO A CA 1
ATOM 2250 C C . PRO A 1 278 ? -21.942 -16.014 37.460 1.00 36.84 278 PRO A C 1
ATOM 2252 O O . PRO A 1 278 ? -22.733 -15.978 36.527 1.00 36.84 278 PRO A O 1
ATOM 2255 N N . ASP A 1 279 ? -20.956 -16.914 37.570 1.00 37.97 279 ASP A N 1
ATOM 2256 C CA . ASP A 1 279 ? -21.082 -18.367 37.306 1.00 37.97 279 ASP A CA 1
ATOM 2257 C C . ASP A 1 279 ? -19.724 -19.091 37.203 1.00 37.97 279 ASP A C 1
ATOM 2259 O O . ASP A 1 279 ? -19.676 -20.315 37.286 1.00 37.97 279 ASP A O 1
ATOM 2263 N N . LEU A 1 280 ? -18.591 -18.382 37.096 1.00 36.38 280 LEU A N 1
ATOM 2264 C CA . LEU A 1 280 ? -17.283 -19.039 36.909 1.00 36.38 280 LEU A CA 1
ATOM 2265 C C . LEU A 1 280 ? -16.599 -19.490 38.222 1.00 36.38 280 LEU A C 1
ATOM 2267 O O . LEU A 1 280 ? -15.658 -20.278 38.191 1.00 36.38 280 LEU A O 1
ATOM 2271 N N . ILE A 1 281 ? -17.060 -19.014 39.386 1.00 34.56 281 ILE A N 1
ATOM 2272 C CA . ILE A 1 281 ? -16.385 -19.214 40.689 1.00 34.56 281 ILE A CA 1
ATOM 2273 C C . ILE A 1 281 ? -16.937 -20.420 41.482 1.00 34.56 281 ILE A C 1
ATOM 2275 O O . ILE A 1 281 ? -16.325 -20.860 42.453 1.00 34.56 281 ILE A O 1
ATOM 2279 N N . SER A 1 282 ? -18.025 -21.059 41.043 1.00 35.12 282 SER A N 1
ATOM 2280 C CA . SER A 1 282 ? -18.582 -22.255 41.709 1.00 35.12 282 SER A CA 1
ATOM 2281 C C . SER A 1 282 ? -17.724 -23.528 41.564 1.00 35.12 282 SER A C 1
ATOM 2283 O O . SER A 1 282 ? -18.085 -24.579 42.086 1.00 35.12 282 SER A O 1
ATOM 2285 N N . LEU A 1 283 ? -16.563 -23.447 40.907 1.00 41.12 283 LEU A N 1
ATOM 2286 C CA . LEU A 1 283 ? -15.735 -24.596 40.521 1.00 41.12 283 LEU A CA 1
ATOM 2287 C C . LEU A 1 283 ? -14.561 -24.919 41.453 1.00 41.12 283 LEU A C 1
ATOM 2289 O O . LEU A 1 283 ? -13.815 -25.857 41.184 1.00 41.12 283 LEU A O 1
ATOM 2293 N N . ALA A 1 284 ? -14.386 -24.188 42.554 1.00 37.09 284 ALA A N 1
ATOM 2294 C CA . ALA A 1 284 ? -13.286 -24.455 43.485 1.00 37.09 284 ALA A CA 1
ATOM 2295 C C . ALA A 1 284 ? -13.626 -25.475 44.593 1.00 37.09 284 ALA A C 1
ATOM 2297 O O . ALA A 1 284 ? -12.715 -25.982 45.242 1.00 37.09 284 ALA A O 1
ATOM 2298 N N . PHE A 1 285 ? -14.904 -25.819 44.807 1.00 33.03 285 PHE A N 1
ATOM 2299 C CA . PHE A 1 285 ? -15.320 -26.733 45.881 1.00 33.03 285 PHE A CA 1
ATOM 2300 C C . PHE A 1 285 ? -16.492 -27.632 45.462 1.00 33.03 285 PHE A C 1
ATOM 2302 O O . PHE A 1 285 ? -17.638 -27.389 45.822 1.00 33.03 285 PHE A O 1
ATOM 2309 N N . GLY A 1 286 ? -16.211 -28.704 44.721 1.00 33.12 286 GLY A N 1
ATOM 2310 C CA . GLY A 1 286 ? -17.189 -29.773 44.503 1.00 33.12 286 GLY A CA 1
ATOM 2311 C C . GLY A 1 286 ? -16.922 -30.560 43.230 1.00 33.12 286 GLY A C 1
ATOM 2312 O O . GLY A 1 286 ? -17.027 -30.021 42.136 1.00 33.12 286 GLY A O 1
ATOM 2313 N N . GLY A 1 287 ? -16.577 -31.841 43.372 1.00 33.56 287 GLY A N 1
ATOM 2314 C CA . GLY A 1 287 ? -16.322 -32.768 42.268 1.00 33.56 287 GLY A CA 1
ATOM 2315 C C . GLY A 1 287 ? -17.571 -33.097 41.448 1.00 33.56 287 GLY A C 1
ATOM 2316 O O . GLY A 1 287 ? -18.092 -34.205 41.538 1.00 33.56 287 GLY A O 1
ATOM 2317 N N . ALA A 1 288 ? -18.028 -32.152 40.630 1.00 31.48 288 ALA A N 1
ATOM 2318 C CA . ALA A 1 288 ? -19.013 -32.371 39.582 1.00 31.48 288 ALA A CA 1
ATOM 2319 C C . ALA A 1 288 ? -18.338 -32.164 38.221 1.00 31.48 288 ALA A C 1
ATOM 2321 O O . ALA A 1 288 ? -17.731 -31.130 37.953 1.00 31.48 288 ALA A O 1
ATOM 2322 N N . SER A 1 289 ? -18.417 -33.185 37.374 1.00 36.38 289 SER A N 1
ATOM 2323 C CA . SER A 1 289 ? -17.891 -33.207 36.013 1.00 36.38 289 SER A CA 1
ATOM 2324 C C . SER A 1 289 ? -18.401 -32.016 35.202 1.00 36.38 289 SER A C 1
ATOM 2326 O O . SER A 1 289 ? -19.561 -31.994 34.784 1.00 36.38 289 SER A O 1
ATOM 2328 N N . ILE A 1 290 ? -17.531 -31.043 34.940 1.00 43.00 290 ILE A N 1
ATOM 2329 C CA . ILE A 1 290 ? -17.804 -29.971 33.987 1.00 43.00 290 ILE A CA 1
ATOM 2330 C C . ILE A 1 290 ? -17.666 -30.569 32.587 1.00 43.00 290 ILE A C 1
ATOM 2332 O O . ILE A 1 290 ? -16.633 -30.448 31.933 1.00 43.00 290 ILE A O 1
ATOM 2336 N N . VAL A 1 291 ? -18.709 -31.235 32.103 1.00 41.22 291 VAL A N 1
ATOM 2337 C CA . VAL A 1 291 ? -18.853 -31.438 30.662 1.00 41.22 291 VAL A CA 1
ATOM 2338 C C . VAL A 1 291 ? -19.375 -30.114 30.113 1.00 41.22 291 VAL A C 1
ATOM 2340 O O . VAL A 1 291 ? -20.569 -29.936 29.893 1.00 41.22 291 VAL A O 1
ATOM 2343 N N . ALA A 1 292 ? -18.481 -29.132 29.970 1.00 50.84 292 ALA A N 1
ATOM 2344 C CA . ALA A 1 292 ? -18.779 -27.962 29.161 1.00 50.84 292 ALA A CA 1
ATOM 2345 C C . ALA A 1 292 ? -19.076 -28.480 27.751 1.00 50.84 292 ALA A C 1
ATOM 2347 O O . ALA A 1 292 ? -18.257 -29.192 27.169 1.00 50.84 292 ALA A O 1
ATOM 2348 N N . ASN A 1 293 ? -20.264 -28.189 27.226 1.00 55.19 293 ASN A N 1
ATOM 2349 C CA . ASN A 1 293 ? -20.676 -28.643 25.907 1.00 55.19 293 ASN A CA 1
ATOM 2350 C C . ASN A 1 293 ? -19.728 -28.011 24.874 1.00 55.19 293 ASN A C 1
ATOM 2352 O O . ASN A 1 293 ? -19.818 -26.819 24.579 1.00 55.19 293 ASN A O 1
ATOM 2356 N N . ILE A 1 294 ? -18.747 -28.784 24.397 1.00 57.28 294 ILE A N 1
ATOM 2357 C CA . ILE A 1 294 ? -17.623 -28.297 23.576 1.00 57.28 294 ILE A CA 1
ATOM 2358 C C . ILE A 1 294 ? -18.139 -27.566 22.327 1.00 57.28 294 ILE A C 1
ATOM 2360 O O . ILE A 1 294 ? -17.544 -26.580 21.893 1.00 57.28 294 ILE A O 1
ATOM 2364 N N . TYR A 1 295 ? -19.295 -27.990 21.810 1.00 55.00 295 TYR A N 1
ATOM 2365 C CA . TYR A 1 295 ? -20.011 -27.328 20.722 1.00 55.00 295 TYR A CA 1
ATOM 2366 C C . TYR A 1 295 ? -20.402 -25.878 21.040 1.00 55.00 295 TYR A C 1
ATOM 2368 O O . TYR A 1 295 ? -20.172 -24.995 20.215 1.00 55.00 295 TYR A O 1
ATOM 2376 N N . ASP A 1 296 ? -20.933 -25.602 22.232 1.00 64.00 296 ASP A N 1
ATOM 2377 C CA . ASP A 1 296 ? -21.351 -24.252 22.629 1.00 64.00 296 ASP A CA 1
ATOM 2378 C C . ASP A 1 296 ? -20.141 -23.335 22.832 1.00 64.00 296 ASP A C 1
ATOM 2380 O O . ASP A 1 296 ? -20.181 -22.159 22.473 1.00 64.00 296 ASP A O 1
ATOM 2384 N N . VAL A 1 297 ? -19.033 -23.877 23.347 1.00 62.97 297 VAL A N 1
ATOM 2385 C CA . VAL A 1 297 ? -17.765 -23.141 23.474 1.00 62.97 297 VAL A CA 1
ATOM 2386 C C . VAL A 1 297 ? -17.184 -22.822 22.098 1.00 62.97 297 VAL A C 1
ATOM 2388 O O . VAL A 1 297 ? -16.744 -21.697 21.869 1.00 62.97 297 VAL A O 1
ATOM 2391 N N . PHE A 1 298 ? -17.216 -23.776 21.166 1.00 65.44 298 PHE A N 1
ATOM 2392 C CA . PHE A 1 298 ? -16.728 -23.569 19.805 1.00 65.44 298 PHE A CA 1
ATOM 2393 C C . PHE A 1 298 ? -17.574 -22.544 19.037 1.00 65.44 298 PHE A C 1
ATOM 2395 O O . PHE A 1 298 ? -17.027 -21.673 18.359 1.00 65.44 298 PHE A O 1
ATOM 2402 N N . ASN A 1 299 ? -18.901 -22.599 19.177 1.00 71.38 299 ASN A N 1
ATOM 2403 C CA . ASN A 1 299 ? -19.803 -21.624 18.567 1.00 71.38 299 ASN A CA 1
ATOM 2404 C C . ASN A 1 299 ? -19.595 -20.222 19.149 1.00 71.38 299 ASN A C 1
ATOM 2406 O O . ASN A 1 299 ? -19.395 -19.282 18.381 1.00 71.38 299 ASN A O 1
ATOM 2410 N N . LYS A 1 300 ? -19.528 -20.087 20.481 1.00 72.19 300 LYS A N 1
ATOM 2411 C CA . LYS A 1 300 ? -19.213 -18.808 21.141 1.00 72.19 300 LYS A CA 1
ATOM 2412 C C . LYS A 1 300 ? -17.853 -18.269 20.711 1.00 72.19 300 LYS A C 1
ATOM 2414 O O . LYS A 1 300 ? -17.737 -17.092 20.395 1.00 72.19 300 LYS A O 1
ATOM 2419 N N . TRP A 1 301 ? -16.836 -19.125 20.620 1.00 74.44 301 TRP A N 1
ATOM 2420 C CA . TRP A 1 301 ? -15.526 -18.728 20.108 1.00 74.44 301 TRP A CA 1
ATOM 2421 C C . TRP A 1 301 ? -15.611 -18.193 18.677 1.00 74.44 301 TRP A C 1
ATOM 2423 O O . TRP A 1 301 ? -15.047 -17.144 18.378 1.00 74.44 301 TRP A O 1
ATOM 2433 N N . LYS A 1 302 ? -16.328 -18.891 17.791 1.00 76.19 302 LYS A N 1
ATOM 2434 C CA . LYS A 1 302 ? -16.502 -18.469 16.399 1.00 76.19 302 LYS A CA 1
ATOM 2435 C C . LYS A 1 302 ? -17.226 -17.125 16.314 1.00 76.19 302 LYS A C 1
ATOM 2437 O O . LYS A 1 302 ? -16.843 -16.283 15.505 1.00 76.19 302 LYS A O 1
ATOM 2442 N N . GLU A 1 303 ? -18.248 -16.914 17.138 1.00 82.69 303 GLU A N 1
ATOM 2443 C CA . GLU A 1 303 ? -18.974 -15.646 17.228 1.00 82.69 303 GLU A CA 1
ATOM 2444 C C . GLU A 1 303 ? -18.083 -14.506 17.728 1.00 82.69 303 GLU A C 1
ATOM 2446 O O . GLU A 1 303 ? -17.998 -13.474 17.064 1.00 82.69 303 GLU A O 1
ATOM 2451 N N . GLU A 1 304 ? -17.367 -14.695 18.836 1.00 80.56 304 GLU A N 1
ATOM 2452 C CA . GLU A 1 304 ? -16.441 -13.695 19.383 1.00 80.56 304 GLU A CA 1
ATOM 2453 C C . GLU A 1 304 ? -15.299 -13.387 18.409 1.00 80.56 304 GLU A C 1
ATOM 2455 O O . GLU A 1 304 ? -14.961 -12.229 18.170 1.00 80.56 304 GLU A O 1
ATOM 2460 N N . PHE A 1 305 ? -14.753 -14.406 17.746 1.00 82.94 305 PHE A N 1
ATOM 2461 C CA . PHE A 1 305 ? -13.731 -14.214 16.724 1.00 82.94 305 PHE A CA 1
ATOM 2462 C C . PHE A 1 305 ? -14.267 -13.445 15.510 1.00 82.94 305 PHE A C 1
ATOM 2464 O O . PHE A 1 305 ? -13.582 -12.577 14.968 1.00 82.94 305 PHE A O 1
ATOM 2471 N N . ASN A 1 306 ? -15.512 -13.702 15.105 1.00 87.12 306 ASN A N 1
ATOM 2472 C CA . ASN A 1 306 ? -16.169 -12.924 14.060 1.00 87.12 306 ASN A CA 1
ATOM 2473 C C . ASN A 1 306 ? -16.401 -11.467 14.481 1.00 87.12 306 ASN A C 1
ATOM 2475 O O . ASN A 1 306 ? -16.266 -10.585 13.636 1.00 87.12 306 ASN A O 1
ATOM 2479 N N . LYS A 1 307 ? -16.700 -11.188 15.756 1.00 90.00 307 LYS A N 1
ATOM 2480 C CA . LYS A 1 307 ? -16.799 -9.810 16.269 1.00 90.00 307 LYS A CA 1
ATOM 2481 C C . LYS A 1 307 ? -15.452 -9.091 16.206 1.00 90.00 307 LYS A C 1
ATOM 2483 O O . LYS A 1 307 ? -15.400 -7.960 15.735 1.00 90.00 307 LYS A O 1
ATOM 2488 N N . ILE A 1 308 ? -14.356 -9.757 16.578 1.00 89.81 308 ILE A N 1
ATOM 2489 C CA . ILE A 1 308 ? -13.002 -9.184 16.461 1.00 89.81 308 ILE A CA 1
ATOM 2490 C C . ILE A 1 308 ? -12.699 -8.809 15.003 1.00 89.81 308 ILE A C 1
ATOM 2492 O O . ILE A 1 308 ? -12.249 -7.700 14.724 1.00 89.81 308 ILE A O 1
ATOM 2496 N N . LYS A 1 309 ? -13.036 -9.694 14.056 1.00 91.25 309 LYS A N 1
ATOM 2497 C CA . LYS A 1 309 ? -12.880 -9.457 12.610 1.00 91.25 309 LYS A CA 1
ATOM 2498 C C . LYS A 1 309 ? -13.696 -8.284 12.063 1.00 91.25 309 LYS A C 1
ATOM 2500 O O . LYS A 1 309 ? -13.411 -7.794 10.971 1.00 91.25 309 LYS A O 1
ATOM 2505 N N . GLN A 1 310 ? -14.735 -7.855 12.778 1.00 93.06 310 GLN A N 1
ATOM 2506 C CA . GLN A 1 310 ? -15.538 -6.693 12.401 1.00 93.06 310 GLN A CA 1
ATOM 2507 C C . GLN A 1 310 ? -14.889 -5.365 12.809 1.00 93.06 310 GLN A C 1
ATOM 2509 O O . GLN A 1 310 ? -15.352 -4.320 12.350 1.00 93.06 310 GLN A O 1
ATOM 2514 N N . ASN A 1 311 ? -13.822 -5.379 13.615 1.00 95.44 311 ASN A N 1
ATOM 2515 C CA . ASN A 1 311 ? -13.083 -4.170 13.960 1.00 95.44 311 ASN A CA 1
ATOM 2516 C C . ASN A 1 311 ? -12.493 -3.514 12.693 1.00 95.44 311 ASN A C 1
ATOM 2518 O O . ASN A 1 311 ? -11.953 -4.186 11.812 1.00 95.44 311 ASN A O 1
ATOM 2522 N N . GLN A 1 312 ? -12.588 -2.185 12.600 1.00 95.81 312 GLN A N 1
ATOM 2523 C CA . GLN A 1 312 ? -12.103 -1.414 11.452 1.00 95.81 312 GLN A CA 1
ATOM 2524 C C . GLN A 1 312 ? -10.584 -1.542 11.248 1.00 95.81 312 GLN A C 1
ATOM 2526 O O . GLN A 1 312 ? -10.116 -1.507 10.114 1.00 95.81 312 GLN A O 1
ATOM 2531 N N . LEU A 1 313 ? -9.819 -1.762 12.318 1.00 96.50 313 LEU A N 1
ATOM 2532 C CA . LEU A 1 313 ? -8.366 -1.927 12.281 1.00 96.50 313 LEU A CA 1
ATOM 2533 C C . LEU A 1 313 ? -7.917 -3.390 12.143 1.00 96.50 313 LEU A C 1
ATOM 2535 O O . LEU A 1 313 ? -6.719 -3.647 12.038 1.00 96.50 313 LEU A O 1
ATOM 2539 N N . PHE A 1 314 ? -8.850 -4.348 12.051 1.00 95.81 314 PHE A N 1
ATOM 2540 C CA . PHE A 1 314 ? -8.514 -5.767 11.893 1.00 95.81 314 PHE A CA 1
ATOM 2541 C C . PHE A 1 314 ? -7.705 -6.051 10.619 1.00 95.81 314 PHE A C 1
ATOM 2543 O O . PHE A 1 314 ? -6.793 -6.870 10.639 1.00 95.81 314 PHE A O 1
ATOM 2550 N N . PHE A 1 315 ? -7.990 -5.339 9.521 1.00 96.00 315 PHE A N 1
ATOM 2551 C CA . PHE A 1 315 ? -7.191 -5.416 8.293 1.00 96.00 315 PHE A CA 1
ATOM 2552 C C . PHE A 1 315 ? -5.717 -5.092 8.557 1.00 96.00 315 PHE A C 1
ATOM 2554 O O . PHE A 1 315 ? -4.846 -5.846 8.143 1.00 96.00 315 PHE A O 1
ATOM 2561 N N . TYR A 1 316 ? -5.445 -3.980 9.246 1.00 95.12 316 TYR A N 1
ATOM 2562 C CA . TYR A 1 316 ? -4.083 -3.524 9.520 1.00 95.12 316 TYR A CA 1
ATOM 2563 C C . TYR A 1 316 ? -3.375 -4.450 10.513 1.00 95.12 316 TYR A C 1
ATOM 2565 O O . TYR A 1 316 ? -2.204 -4.766 10.325 1.00 95.12 316 TYR A O 1
ATOM 2573 N N . TYR A 1 317 ? -4.103 -4.944 11.519 1.00 94.75 317 TYR A N 1
ATOM 2574 C CA . TYR A 1 317 ? -3.617 -5.972 12.435 1.00 94.75 317 TYR A CA 1
ATOM 2575 C C . TYR A 1 317 ? -3.186 -7.247 11.694 1.00 94.75 317 TYR A C 1
ATOM 2577 O O . TYR A 1 317 ? -2.051 -7.691 11.839 1.00 94.75 317 TYR A O 1
ATOM 2585 N N . GLU A 1 318 ? -4.071 -7.825 10.874 1.00 92.69 318 GLU A N 1
ATOM 2586 C CA . GLU A 1 318 ? -3.756 -9.053 10.138 1.00 92.69 318 GLU A CA 1
ATOM 2587 C C . GLU A 1 318 ? -2.662 -8.827 9.099 1.00 92.69 318 GLU A C 1
ATOM 2589 O O . GLU A 1 318 ? -1.825 -9.706 8.914 1.00 92.69 318 GLU A O 1
ATOM 2594 N N . LEU A 1 319 ? -2.629 -7.652 8.463 1.00 90.44 319 LEU A N 1
ATOM 2595 C CA . LEU A 1 319 ? -1.547 -7.266 7.566 1.00 90.44 319 LEU A CA 1
ATOM 2596 C C . LEU A 1 319 ? -0.207 -7.275 8.310 1.00 90.44 319 LEU A C 1
ATOM 2598 O O . LEU A 1 319 ? 0.694 -7.972 7.877 1.00 90.44 319 LEU A O 1
ATOM 2602 N N . LYS A 1 320 ? -0.102 -6.615 9.471 1.00 89.38 320 LYS A N 1
ATOM 2603 C CA . LYS A 1 320 ? 1.103 -6.611 10.327 1.00 89.38 320 LYS A CA 1
ATOM 2604 C C . LYS A 1 320 ? 1.498 -8.000 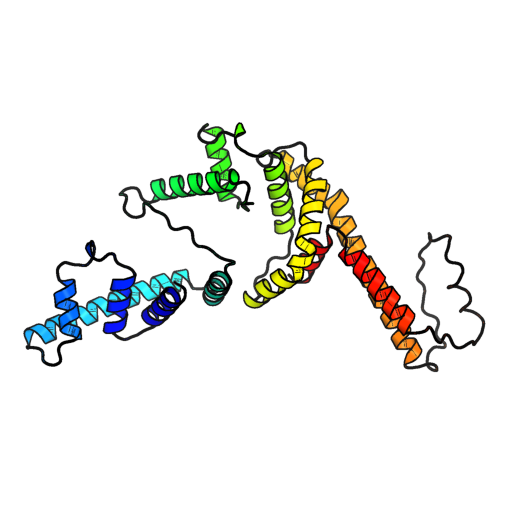10.859 1.00 89.38 320 LYS A C 1
ATOM 2606 O O . LYS A 1 320 ? 2.623 -8.185 11.295 1.00 89.38 320 LYS A O 1
ATOM 2611 N N . ARG A 1 321 ? 0.555 -8.943 10.931 1.00 88.38 321 ARG A N 1
ATOM 2612 C CA . ARG A 1 321 ? 0.778 -10.302 11.456 1.00 88.38 321 ARG A CA 1
ATOM 2613 C C . ARG A 1 321 ? 1.198 -11.300 10.370 1.00 88.38 321 ARG A C 1
ATOM 2615 O O . ARG A 1 321 ? 1.771 -12.337 10.695 1.00 88.38 321 ARG A O 1
ATOM 2622 N N . LYS A 1 322 ? 0.755 -11.070 9.131 1.00 83.62 322 LYS A N 1
ATOM 2623 C CA . LYS A 1 322 ? 0.990 -11.935 7.961 1.00 83.62 322 LYS A CA 1
ATOM 2624 C C . LYS A 1 322 ? 2.168 -11.475 7.118 1.00 83.62 322 LYS A C 1
ATOM 2626 O O . LYS A 1 322 ? 2.748 -12.298 6.421 1.00 83.62 322 LYS A O 1
ATOM 2631 N N . LEU A 1 323 ? 2.423 -10.170 7.148 1.00 74.88 323 LEU A N 1
ATOM 2632 C CA . LEU A 1 323 ? 3.747 -9.620 6.968 1.00 74.88 323 LEU A CA 1
ATOM 2633 C C . LEU A 1 323 ? 4.472 -9.942 8.278 1.00 74.88 323 LEU A C 1
ATOM 2635 O O . LEU A 1 323 ? 4.888 -11.106 8.423 1.00 74.88 323 LEU A O 1
#

Secondary structure (DSSP, 8-state):
-HHHHHHHHHHHH---HHHHHHHHHHHS-GGGS-TTHHHHHHHHH-SS--HHHHHHHHHHHHHHHHHHHHHHHHHHHHHTT--HHHHHHHHHTTS------S-TTSTTHHHHHHHHHHHHHHHHHH-TT--PPP-HHHHHHHHHHHHTT-S-GGGS-HHHHHHHHHHHHHHTTSPP-SS--HHHHHHHHHHHHHHHHHHHHHHHHHHTT--S-TTSHHHHHHHHHHIIIIIHHHHHHHHHHHHHHHHHHHHHHHHHH-TTS-----------------SSSTTSS--------HHHHHHHHHHHHHHHHTSTTHHHHHHHHH-